Protein AF-0000000069680416 (afdb_homodimer)

Radius of gyration: 23.81 Å; Cα contacts (8 Å, |Δi|>4): 466; chains: 2; bounding box: 41×96×64 Å

Structure (mmCIF, N/CA/C/O backbone):
data_AF-0000000069680416-model_v1
#
loop_
_entity.id
_entity.type
_entity.pdbx_description
1 polymer 'MARVEL domain-containing protein'
#
loop_
_atom_site.group_PDB
_atom_site.id
_atom_site.type_symbol
_atom_site.label_atom_id
_atom_site.label_alt_id
_atom_site.label_comp_id
_atom_site.label_asym_id
_atom_site.label_entity_id
_atom_site.label_seq_id
_atom_site.pdbx_PDB_ins_code
_atom_site.Cartn_x
_atom_site.Cartn_y
_atom_site.Cartn_z
_atom_site.occupancy
_atom_site.B_iso_or_equiv
_atom_site.auth_seq_id
_atom_site.auth_comp_id
_atom_site.auth_asym_id
_atom_site.auth_atom_id
_atom_site.pdbx_PDB_model_num
ATOM 1 N N . MET A 1 1 ? 6.004 58.938 6.207 1 29.83 1 MET A N 1
ATOM 2 C CA . MET A 1 1 ? 6.266 57.844 7.121 1 29.83 1 MET A CA 1
ATOM 3 C C . MET A 1 1 ? 5.992 56.5 6.449 1 29.83 1 MET A C 1
ATOM 5 O O . MET A 1 1 ? 4.859 56.219 6.051 1 29.83 1 MET A O 1
ATOM 9 N N . ASP A 1 2 ? 6.898 56.031 5.629 1 34.5 2 ASP A N 1
ATOM 10 C CA . ASP A 1 2 ? 6.969 54.812 4.828 1 34.5 2 ASP A CA 1
ATOM 11 C C . ASP A 1 2 ? 6.73 53.562 5.688 1 34.5 2 ASP A C 1
ATOM 13 O O . ASP A 1 2 ? 7.449 53.344 6.656 1 34.5 2 ASP A O 1
ATOM 17 N N . VAL A 1 3 ? 5.508 53.188 5.992 1 36.06 3 VAL A N 1
ATOM 18 C CA . VAL A 1 3 ? 5.129 51.906 6.602 1 36.06 3 VAL A CA 1
ATOM 19 C C . VAL A 1 3 ? 5.93 50.781 5.969 1 36.06 3 VAL A C 1
ATOM 21 O O . VAL A 1 3 ? 5.598 50.312 4.879 1 36.06 3 VAL A O 1
ATOM 24 N N . LYS A 1 4 ? 7.266 50.812 5.773 1 41.19 4 LYS A N 1
ATOM 25 C CA . LYS A 1 4 ? 8.133 49.656 5.633 1 41.19 4 LYS A CA 1
ATOM 26 C C . LYS A 1 4 ? 7.711 48.531 6.582 1 41.19 4 LYS A C 1
ATOM 28 O O . LYS A 1 4 ? 7.898 48.625 7.797 1 41.19 4 LYS A O 1
ATOM 33 N N . ASN A 1 5 ? 6.504 47.969 6.477 1 37.72 5 ASN A N 1
ATOM 34 C CA . ASN A 1 5 ? 5.902 46.844 7.172 1 37.72 5 ASN A CA 1
ATOM 35 C C . ASN A 1 5 ? 6.953 45.812 7.566 1 37.72 5 ASN A C 1
ATOM 37 O O . ASN A 1 5 ? 7.848 45.5 6.781 1 37.72 5 ASN A O 1
ATOM 41 N N . GLN A 1 6 ? 7.234 45.469 8.836 1 35.03 6 GLN A N 1
ATOM 42 C CA . GLN A 1 6 ? 7.879 44.625 9.828 1 35.03 6 GLN A CA 1
ATOM 43 C C . GLN A 1 6 ? 7.812 43.156 9.43 1 35.03 6 GLN A C 1
ATOM 45 O O . GLN A 1 6 ? 7.957 42.281 10.273 1 35.03 6 GLN A O 1
ATOM 50 N N . TYR A 1 7 ? 7.031 42.688 8.469 1 41.19 7 TYR A N 1
ATOM 51 C CA . TYR A 1 7 ? 7.273 41.25 8.234 1 41.19 7 TYR A CA 1
ATOM 52 C C . TYR A 1 7 ? 8.766 40.969 8.062 1 41.19 7 TYR A C 1
ATOM 54 O O . TYR A 1 7 ? 9.305 41.094 6.961 1 41.19 7 TYR A O 1
ATOM 62 N N . GLN A 1 8 ? 9.586 41.469 8.766 1 39.75 8 GLN A N 1
ATOM 63 C CA . GLN A 1 8 ? 10.969 41 8.844 1 39.75 8 GLN A CA 1
ATOM 64 C C . GLN A 1 8 ? 11.039 39.469 8.773 1 39.75 8 GLN A C 1
ATOM 66 O O . GLN A 1 8 ? 10.578 38.781 9.68 1 39.75 8 GLN A O 1
ATOM 71 N N . ASP A 1 9 ? 10.953 38.781 7.59 1 47.41 9 ASP A N 1
ATOM 72 C CA . ASP A 1 9 ? 11.344 37.406 7.336 1 47.41 9 ASP A CA 1
ATOM 73 C C . ASP A 1 9 ? 12.445 36.969 8.297 1 47.41 9 ASP A C 1
ATOM 75 O O . ASP A 1 9 ? 13.539 37.531 8.305 1 47.41 9 ASP A O 1
ATOM 79 N N . ASN A 1 10 ? 12.102 36.625 9.508 1 52.22 10 ASN A N 1
ATOM 80 C CA . ASN A 1 10 ? 13.133 36.031 10.352 1 52.22 10 ASN A CA 1
ATOM 81 C C . ASN A 1 10 ? 14.008 35.062 9.562 1 52.22 10 ASN A C 1
ATOM 83 O O . ASN A 1 10 ? 13.5 34.125 8.914 1 52.22 10 ASN A O 1
ATOM 87 N N . PRO A 1 11 ? 15.25 35.438 9.281 1 60.16 11 PRO A N 1
ATOM 88 C CA . PRO A 1 11 ? 16.188 34.625 8.523 1 60.16 11 PRO A CA 1
ATOM 89 C C . PRO A 1 11 ? 16.047 33.125 8.852 1 60.16 11 PRO A C 1
ATOM 91 O O . PRO A 1 11 ? 16.219 32.281 7.973 1 60.16 11 PRO A O 1
ATOM 94 N N . GLU A 1 12 ? 15.836 32.719 10.039 1 60.25 12 GLU A N 1
ATOM 95 C CA . GLU A 1 12 ? 15.68 31.312 10.414 1 60.25 12 GLU A CA 1
ATOM 96 C C . GLU A 1 12 ? 14.453 30.688 9.75 1 60.25 12 GLU A C 1
ATOM 98 O O . GLU A 1 12 ? 14.508 29.547 9.281 1 60.25 12 GLU A O 1
ATOM 103 N N . GLU A 1 13 ? 13.336 31.391 9.758 1 66.81 13 GLU A N 1
ATOM 104 C CA . GLU A 1 13 ? 12.133 30.891 9.109 1 66.81 13 GLU A CA 1
ATOM 105 C C . GLU A 1 13 ? 12.344 30.734 7.605 1 66.81 13 GLU A C 1
ATOM 107 O O . GLU A 1 13 ? 11.883 29.766 7.008 1 66.81 13 GLU A O 1
ATOM 112 N N . SER A 1 14 ? 13.156 31.609 7.066 1 72.69 14 SER A N 1
ATOM 113 C CA . SER A 1 14 ? 13.469 31.547 5.641 1 72.69 14 SER A CA 1
ATOM 114 C C . SER A 1 14 ? 14.344 30.344 5.312 1 72.69 14 SER A C 1
ATOM 116 O O . SER A 1 14 ? 14.102 29.641 4.32 1 72.69 14 SER A O 1
ATOM 118 N N . GLU A 1 15 ? 15.344 30.047 6.199 1 71.38 15 GLU A N 1
ATOM 119 C CA . GLU A 1 15 ? 16.203 28.891 5.977 1 71.38 15 GLU A CA 1
ATOM 120 C C . GLU A 1 15 ? 15.43 27.594 6.109 1 71.38 15 GLU A C 1
ATOM 122 O O . GLU A 1 15 ? 15.656 26.641 5.355 1 71.38 15 GLU A O 1
ATOM 127 N N . GLU A 1 16 ? 14.523 27.594 7.043 1 75.69 16 GLU A N 1
ATOM 128 C CA . GLU A 1 16 ? 13.703 26.406 7.246 1 75.69 16 GLU A CA 1
ATOM 129 C C . GLU A 1 16 ? 12.773 26.156 6.055 1 75.69 16 GLU A C 1
ATOM 131 O O . GLU A 1 16 ? 12.562 25.016 5.652 1 75.69 16 GLU A O 1
ATOM 136 N N . ASP A 1 17 ? 12.352 27.266 5.527 1 75.62 17 ASP A N 1
ATOM 137 C CA . ASP A 1 17 ? 11.477 27.156 4.363 1 75.62 17 ASP A CA 1
ATOM 138 C C . ASP A 1 17 ? 12.242 26.625 3.15 1 75.62 17 ASP A C 1
ATOM 140 O O . ASP A 1 17 ? 11.742 25.766 2.422 1 75.62 17 ASP A O 1
ATOM 144 N N . VAL A 1 18 ? 13.469 27.188 3.078 1 78 18 VAL A N 1
ATOM 145 C CA . VAL A 1 18 ? 14.297 26.766 1.953 1 78 18 VAL A CA 1
ATOM 146 C C . VAL A 1 18 ? 14.664 25.297 2.113 1 78 18 VAL A C 1
ATOM 148 O O . VAL A 1 18 ? 14.633 24.531 1.145 1 78 18 VAL A O 1
ATOM 151 N N . SER A 1 19 ? 14.93 24.875 3.289 1 86 19 SER A N 1
ATOM 152 C CA . SER A 1 19 ? 15.305 23.5 3.559 1 86 19 SER A CA 1
ATOM 153 C C . SER A 1 19 ? 14.125 22.547 3.334 1 86 19 SER A C 1
ATOM 155 O O . SER A 1 19 ? 14.289 21.469 2.76 1 86 19 SER A O 1
ATOM 157 N N . THR A 1 20 ? 12.977 23.031 3.707 1 84.94 20 THR A N 1
ATOM 158 C CA . THR A 1 20 ? 11.781 22.219 3.512 1 84.94 20 THR A CA 1
ATOM 159 C C . THR A 1 20 ? 11.461 22.078 2.025 1 84.94 20 THR A C 1
ATOM 161 O O . THR A 1 20 ? 11.055 21.016 1.574 1 84.94 20 THR A O 1
ATOM 164 N N . ASP A 1 21 ? 11.719 23.141 1.342 1 87.06 21 ASP A N 1
ATOM 165 C CA . ASP A 1 21 ? 11.484 23.094 -0.097 1 87.06 21 ASP A CA 1
ATOM 166 C C . ASP A 1 21 ? 12.43 22.109 -0.78 1 87.06 21 ASP A C 1
ATOM 168 O O . ASP A 1 21 ? 12 21.312 -1.622 1 87.06 21 ASP A O 1
ATOM 172 N N . LEU A 1 22 ? 13.656 22.156 -0.352 1 88.69 22 LEU A N 1
ATOM 173 C CA . LEU A 1 22 ? 14.656 21.266 -0.932 1 88.69 22 LEU A CA 1
ATOM 174 C C . LEU A 1 22 ? 14.352 19.812 -0.598 1 88.69 22 LEU A C 1
ATOM 176 O O . LEU A 1 22 ? 14.5 18.938 -1.446 1 88.69 22 LEU A O 1
ATOM 180 N N . ILE A 1 23 ? 13.938 19.641 0.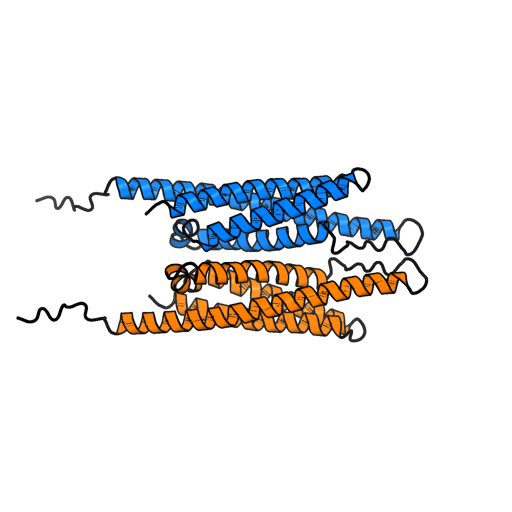538 1 92 23 ILE A N 1
ATOM 181 C CA . ILE A 1 23 ? 13.594 18.297 0.974 1 92 23 ILE A CA 1
ATOM 182 C C . ILE A 1 23 ? 12.391 17.797 0.18 1 92 23 ILE A C 1
ATOM 184 O O . ILE A 1 23 ? 12.375 16.641 -0.278 1 92 23 ILE A O 1
ATOM 188 N N . SER A 1 24 ? 11.422 18.594 -0.015 1 91.69 24 SER A N 1
ATOM 189 C CA . SER A 1 24 ? 10.211 18.219 -0.738 1 91.69 24 SER A CA 1
ATOM 190 C C . SER A 1 24 ? 10.508 17.922 -2.203 1 91.69 24 SER A C 1
ATOM 192 O O . SER A 1 24 ? 9.961 16.984 -2.781 1 91.69 24 SER A O 1
ATOM 194 N N . GLN A 1 25 ? 11.406 18.672 -2.77 1 91.31 25 GLN A N 1
ATOM 195 C CA . GLN A 1 25 ? 11.797 18.438 -4.156 1 91.31 25 GLN A CA 1
ATOM 196 C C . GLN A 1 25 ? 12.57 17.125 -4.289 1 91.31 25 GLN A C 1
ATOM 198 O O . GLN A 1 25 ? 12.359 16.359 -5.238 1 91.31 25 GLN A O 1
ATOM 203 N N . ALA A 1 26 ? 13.477 16.969 -3.383 1 92.75 26 ALA A N 1
ATOM 204 C CA . ALA A 1 26 ? 14.242 15.727 -3.381 1 92.75 26 ALA A CA 1
ATOM 205 C C . ALA A 1 26 ? 13.328 14.516 -3.234 1 92.75 26 ALA A C 1
ATOM 207 O O . ALA A 1 26 ? 13.508 13.5 -3.916 1 92.75 26 ALA A O 1
ATOM 208 N N . TYR A 1 27 ? 12.375 14.656 -2.385 1 92.88 27 TYR A N 1
ATOM 209 C CA . TYR A 1 27 ? 11.422 13.57 -2.207 1 92.88 27 TYR A CA 1
ATOM 210 C C . TYR A 1 27 ? 10.609 13.344 -3.477 1 92.88 27 TYR A C 1
ATOM 212 O O . TYR A 1 27 ? 10.406 12.203 -3.895 1 92.88 27 TYR A O 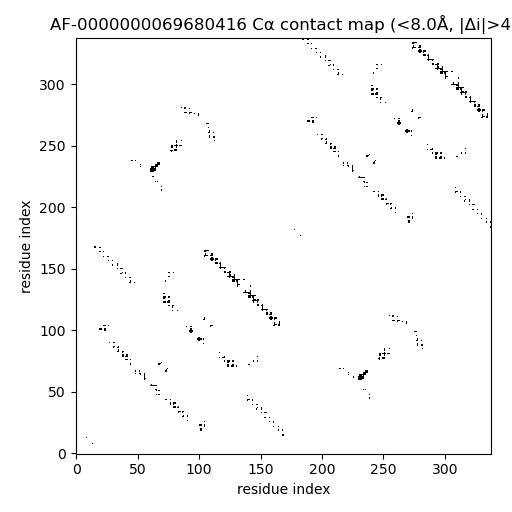1
ATOM 220 N N . ALA A 1 28 ? 10.133 14.414 -4.059 1 92.94 28 ALA A N 1
ATOM 221 C CA . ALA A 1 28 ? 9.328 14.281 -5.273 1 92.94 28 ALA A CA 1
ATOM 222 C C . ALA A 1 28 ? 10.094 13.531 -6.355 1 92.94 28 ALA A C 1
ATOM 224 O O . ALA A 1 28 ? 9.531 12.656 -7.027 1 92.94 28 ALA A O 1
ATOM 225 N N . SER A 1 29 ? 11.367 13.891 -6.5 1 93.5 29 SER A N 1
ATOM 226 C CA . SER A 1 29 ? 12.211 13.219 -7.48 1 93.5 29 SER A CA 1
ATOM 227 C C . SER A 1 29 ? 12.391 11.742 -7.145 1 93.5 29 SER A C 1
ATOM 229 O O . SER A 1 29 ? 12.25 10.883 -8.016 1 93.5 29 SER A O 1
ATOM 231 N N . SER A 1 30 ? 12.664 11.477 -5.945 1 95.06 30 SER A N 1
ATOM 232 C CA . SER A 1 30 ? 12.859 10.102 -5.508 1 95.06 30 SER A CA 1
ATOM 233 C C . SER A 1 30 ? 11.578 9.289 -5.641 1 95.06 30 SER A C 1
ATOM 235 O O . SER A 1 30 ? 11.609 8.125 -6.043 1 95.06 30 SER A O 1
ATOM 237 N N . ALA A 1 31 ? 10.469 9.898 -5.305 1 96.31 31 ALA A N 1
ATOM 238 C CA . ALA A 1 31 ? 9.172 9.234 -5.387 1 96.31 31 ALA A CA 1
ATOM 239 C C . ALA A 1 31 ? 8.859 8.812 -6.82 1 96.31 31 ALA A C 1
ATOM 241 O O . ALA A 1 31 ? 8.297 7.738 -7.051 1 96.31 31 ALA A O 1
ATOM 242 N N . LEU A 1 32 ? 9.219 9.641 -7.77 1 96 32 LEU A N 1
ATOM 243 C CA . LEU A 1 32 ? 9.016 9.297 -9.172 1 96 32 LEU A CA 1
ATOM 244 C C . LEU A 1 32 ? 9.812 8.055 -9.547 1 96 32 LEU A C 1
ATOM 246 O O . LEU A 1 32 ? 9.297 7.16 -10.227 1 96 32 LEU A O 1
ATOM 250 N N . GLU A 1 33 ? 11.008 8.047 -9.133 1 97.69 33 GLU A N 1
ATOM 251 C CA . GLU A 1 33 ? 11.852 6.883 -9.383 1 97.69 33 GLU A CA 1
ATOM 252 C C . GLU A 1 33 ? 11.273 5.633 -8.727 1 97.69 33 GLU A C 1
ATOM 254 O O . GLU A 1 33 ? 11.242 4.562 -9.336 1 97.69 33 GLU A O 1
ATOM 259 N N . LEU A 1 34 ? 10.82 5.836 -7.496 1 98.12 34 LEU A N 1
ATOM 260 C CA . LEU A 1 34 ? 10.234 4.73 -6.746 1 98.12 34 LEU A CA 1
ATOM 261 C C . LEU A 1 34 ? 9.047 4.141 -7.496 1 98.12 34 LEU A C 1
ATOM 263 O O . LEU A 1 34 ? 8.914 2.92 -7.602 1 98.12 34 LEU A O 1
ATOM 267 N N . VAL A 1 35 ? 8.219 5.008 -8.07 1 97.75 35 VAL A N 1
ATOM 268 C CA . VAL A 1 35 ? 7.016 4.574 -8.773 1 97.75 35 VAL A CA 1
ATOM 269 C C . VAL A 1 35 ? 7.395 3.879 -10.078 1 97.75 35 VAL A C 1
ATOM 271 O O . VAL A 1 35 ? 6.871 2.807 -10.391 1 97.75 35 VAL A O 1
ATOM 274 N N . VAL A 1 36 ? 8.32 4.418 -10.766 1 97.19 36 VAL A N 1
ATOM 275 C CA . VAL A 1 36 ? 8.734 3.859 -12.047 1 97.19 36 VAL A CA 1
ATOM 276 C C . VAL A 1 36 ? 9.398 2.498 -11.828 1 97.19 36 VAL A C 1
ATOM 278 O O . VAL A 1 36 ? 9.039 1.519 -12.492 1 97.19 36 VAL A O 1
ATOM 281 N N . LEU A 1 37 ? 10.305 2.43 -10.922 1 97.75 37 LEU A N 1
ATOM 282 C CA . LEU A 1 37 ? 11 1.179 -10.633 1 97.75 37 LEU A CA 1
ATOM 283 C C . LEU A 1 37 ? 10.031 0.131 -10.094 1 97.75 37 LEU A C 1
ATOM 285 O O . LEU A 1 37 ? 10.164 -1.057 -10.391 1 97.75 37 LEU A O 1
ATOM 289 N N . GLY A 1 38 ? 9.102 0.594 -9.227 1 97.38 38 GLY A N 1
ATOM 290 C CA . GLY A 1 38 ? 8.07 -0.315 -8.758 1 97.38 38 GLY A CA 1
ATOM 291 C C . GLY A 1 38 ? 7.262 -0.934 -9.883 1 97.38 38 GLY A C 1
ATOM 292 O O . GLY A 1 38 ? 7.016 -2.143 -9.883 1 97.38 38 GLY A O 1
ATOM 293 N N . ALA A 1 39 ? 6.887 -0.107 -10.859 1 96.31 39 ALA A N 1
ATOM 294 C CA . ALA A 1 39 ? 6.113 -0.583 -12.008 1 96.31 39 ALA A CA 1
ATOM 295 C C . ALA A 1 39 ? 6.914 -1.593 -12.828 1 96.31 39 ALA A C 1
ATOM 297 O O . ALA A 1 39 ? 6.383 -2.625 -13.242 1 96.31 39 ALA A O 1
ATOM 298 N N . ILE A 1 40 ? 8.156 -1.312 -13.016 1 96.31 40 ILE A N 1
ATOM 299 C CA . ILE A 1 40 ? 9.023 -2.209 -13.766 1 96.31 40 ILE A CA 1
ATOM 300 C C . ILE A 1 40 ? 9.141 -3.545 -13.039 1 96.31 40 ILE A C 1
ATOM 302 O O . ILE A 1 40 ? 9.086 -4.605 -13.664 1 96.31 40 ILE A O 1
ATOM 306 N N . THR A 1 41 ? 9.328 -3.488 -11.719 1 95.31 41 THR A N 1
ATOM 307 C CA . THR A 1 41 ? 9.453 -4.703 -10.922 1 95.31 41 THR A CA 1
ATOM 308 C C . THR A 1 41 ? 8.195 -5.562 -11.039 1 95.31 41 THR A C 1
ATOM 310 O O . THR A 1 41 ? 8.281 -6.773 -11.25 1 95.31 41 THR A O 1
ATOM 313 N N . ILE A 1 42 ? 7.012 -4.891 -10.961 1 92.62 42 ILE A N 1
ATOM 314 C CA . ILE A 1 42 ? 5.746 -5.605 -11.086 1 92.62 42 ILE A CA 1
ATOM 315 C C . ILE A 1 42 ? 5.641 -6.227 -12.477 1 92.62 42 ILE A C 1
ATOM 317 O O . ILE A 1 42 ? 5.254 -7.391 -12.617 1 92.62 42 ILE A O 1
ATOM 321 N N . GLY A 1 43 ? 5.977 -5.465 -13.492 1 89.56 43 GLY A N 1
ATOM 322 C CA . GLY A 1 43 ? 5.934 -5.969 -14.859 1 89.56 43 GLY A CA 1
ATOM 323 C C . GLY A 1 43 ? 6.852 -7.156 -15.086 1 89.56 43 GLY A C 1
ATOM 324 O O . GLY A 1 43 ? 6.473 -8.125 -15.758 1 89.56 43 GLY A O 1
ATOM 325 N N . LEU A 1 44 ? 7.984 -7.113 -14.516 1 89.31 44 LEU A N 1
ATOM 326 C CA . LEU A 1 44 ? 8.961 -8.188 -14.664 1 89.31 44 LEU A CA 1
ATOM 327 C C . LEU A 1 44 ? 8.469 -9.461 -13.992 1 89.31 44 LEU A C 1
ATOM 329 O O . LEU A 1 44 ? 8.531 -10.547 -14.578 1 89.31 44 LEU A O 1
ATOM 333 N N . VAL A 1 45 ? 8 -9.383 -12.781 1 86.81 45 VAL A N 1
ATOM 334 C CA . VAL A 1 45 ? 7.527 -10.547 -12.039 1 86.81 45 VAL A CA 1
ATOM 335 C C . VAL A 1 45 ? 6.289 -11.125 -12.719 1 86.81 45 VAL A C 1
ATOM 337 O O . VAL A 1 45 ? 6.125 -12.344 -12.789 1 86.81 45 VAL A O 1
ATOM 340 N N . ALA A 1 46 ? 5.422 -10.219 -13.211 1 82.88 46 ALA A N 1
ATOM 341 C CA . ALA A 1 46 ? 4.23 -10.68 -13.922 1 82.88 46 ALA A CA 1
ATOM 342 C C . ALA A 1 46 ? 4.605 -11.453 -15.188 1 82.88 46 ALA A C 1
ATOM 344 O O . ALA A 1 46 ? 3.971 -12.453 -15.516 1 82.88 46 ALA A O 1
ATOM 345 N N . ASP A 1 47 ? 5.613 -11.031 -15.867 1 80.19 47 ASP A N 1
ATOM 346 C CA . ASP A 1 47 ? 6.086 -11.688 -17.094 1 80.19 47 ASP A CA 1
ATOM 347 C C . ASP A 1 47 ? 6.691 -13.055 -16.781 1 80.19 47 ASP A C 1
ATOM 349 O O . ASP A 1 47 ? 6.508 -14.008 -17.531 1 80.19 47 ASP A O 1
ATOM 353 N N . MET A 1 48 ? 7.445 -13.125 -15.703 1 73.75 48 MET A N 1
ATOM 354 C CA . MET A 1 48 ? 8 -14.398 -15.25 1 73.75 48 MET A CA 1
ATOM 355 C C . MET A 1 48 ? 6.898 -15.414 -15 1 73.75 48 MET A C 1
ATOM 357 O O . MET A 1 48 ? 7.051 -16.594 -15.32 1 73.75 48 MET A O 1
ATOM 361 N N . GLY A 1 49 ? 5.855 -14.914 -14.336 1 63.88 49 GLY A N 1
ATOM 362 C CA . GLY A 1 49 ? 4.73 -15.789 -14.062 1 63.88 49 GLY A CA 1
ATOM 363 C C . GLY A 1 49 ? 4.043 -16.297 -15.32 1 63.88 49 GLY A C 1
ATOM 364 O O . GLY A 1 49 ? 3.662 -17.453 -15.398 1 63.88 49 GLY A O 1
ATOM 365 N N . SER A 1 50 ? 3.961 -15.422 -16.281 1 56.59 50 SER A N 1
ATOM 366 C CA . SER A 1 50 ? 3.342 -15.805 -17.547 1 56.59 50 SER A CA 1
ATOM 367 C C . SER A 1 50 ? 4.199 -16.828 -18.297 1 56.59 50 SER A C 1
ATOM 369 O O . SER A 1 50 ? 3.676 -17.781 -18.875 1 56.59 50 SER A O 1
ATOM 371 N N . TYR A 1 51 ? 5.453 -16.469 -18.297 1 52.41 51 TYR A N 1
ATOM 372 C CA . TYR A 1 51 ? 6.359 -17.375 -19 1 52.41 51 TYR A CA 1
ATOM 373 C C . TYR A 1 51 ? 6.371 -18.75 -18.359 1 52.41 51 TYR A C 1
ATOM 375 O O . TYR A 1 51 ? 6.328 -19.766 -19.047 1 52.41 51 TYR A O 1
ATOM 383 N N . GLN A 1 52 ? 6.523 -18.641 -17.156 1 53.06 52 GLN A N 1
ATOM 384 C CA . GLN A 1 52 ? 6.559 -19.922 -16.438 1 53.06 52 GLN A CA 1
ATOM 385 C C . GLN A 1 52 ? 5.266 -20.703 -16.656 1 53.06 52 GLN A C 1
ATOM 387 O O . GLN A 1 52 ? 5.293 -21.938 -16.797 1 53.06 52 GLN A O 1
ATOM 392 N N . ALA A 1 53 ? 4.262 -19.906 -16.797 1 51 53 ALA A N 1
ATOM 393 C CA . ALA A 1 53 ? 2.977 -20.547 -17.078 1 51 53 ALA A CA 1
ATOM 394 C C . ALA A 1 53 ? 2.967 -21.172 -18.469 1 51 53 ALA A C 1
ATOM 396 O O . ALA A 1 53 ? 2.48 -22.281 -18.641 1 51 53 ALA A O 1
ATOM 397 N N . GLN A 1 54 ? 3.533 -20.547 -19.453 1 47.72 54 GLN A N 1
ATOM 398 C CA . GLN A 1 54 ? 3.566 -21.016 -20.828 1 47.72 54 GLN A CA 1
ATOM 399 C C . GLN A 1 54 ? 4.508 -22.203 -20.969 1 47.72 54 GLN A C 1
ATOM 401 O O . GLN A 1 54 ? 4.203 -23.156 -21.703 1 47.72 54 GLN A O 1
ATOM 406 N N . ALA A 1 55 ? 5.707 -22.125 -20.453 1 47.62 55 ALA A N 1
ATOM 407 C CA . ALA A 1 55 ? 6.699 -23.203 -20.562 1 47.62 55 ALA A CA 1
ATOM 408 C C . ALA A 1 55 ? 6.16 -24.516 -20 1 47.62 55 ALA A C 1
ATOM 410 O O . ALA A 1 55 ? 6.395 -25.578 -20.562 1 47.62 55 ALA A O 1
ATOM 411 N N . VAL A 1 56 ? 5.609 -24.344 -19 1 47.09 56 VAL A N 1
ATOM 412 C CA . VAL A 1 56 ? 5.004 -25.531 -18.406 1 47.09 56 VAL A CA 1
ATOM 413 C C . VAL A 1 56 ? 3.961 -26.109 -19.359 1 47.09 56 VAL A C 1
ATOM 415 O O . VAL A 1 56 ? 3.861 -27.328 -19.516 1 47.09 56 VAL A O 1
ATOM 418 N N . LEU A 1 57 ? 3.311 -25.172 -20.125 1 46.75 57 LEU A N 1
ATOM 419 C CA . LEU A 1 57 ? 2.312 -25.641 -21.078 1 46.75 57 LEU A CA 1
ATOM 420 C C . LEU A 1 57 ? 2.979 -26.312 -22.266 1 46.75 57 LEU A C 1
ATOM 422 O O . LEU A 1 57 ? 2.436 -27.281 -22.828 1 46.75 57 LEU A O 1
ATOM 426 N N . ALA A 1 58 ? 4.125 -25.844 -22.984 1 42.31 58 ALA A N 1
ATOM 427 C CA . ALA A 1 58 ? 4.773 -26.359 -24.188 1 42.31 58 ALA A CA 1
ATOM 428 C C . ALA A 1 58 ? 5.441 -27.703 -23.906 1 42.31 58 ALA A C 1
ATOM 430 O O . ALA A 1 58 ? 5.512 -28.562 -24.781 1 42.31 58 ALA A O 1
ATOM 431 N N . GLU A 1 59 ? 6.566 -27.688 -23.25 1 40.66 59 GLU A N 1
ATOM 432 C CA . GLU A 1 59 ? 7.25 -28.969 -23.047 1 40.66 59 GLU A CA 1
ATOM 433 C C . GLU A 1 59 ? 6.27 -30.062 -22.641 1 40.66 59 GLU A C 1
ATOM 435 O O . GLU A 1 59 ? 5.188 -29.766 -22.125 1 40.66 59 GLU A O 1
ATOM 440 N N . ASN A 1 60 ? 6.559 -31.25 -22.5 1 32 60 ASN A N 1
ATOM 441 C CA . ASN A 1 60 ? 5.461 -32.219 -22.438 1 32 60 ASN A CA 1
ATOM 442 C C . ASN A 1 60 ? 4.207 -31.594 -21.828 1 32 60 ASN A C 1
ATOM 444 O O . ASN A 1 60 ? 3.121 -31.688 -22.406 1 32 60 ASN A O 1
ATOM 448 N N . GLU A 1 61 ? 3.771 -32.25 -20.5 1 28.73 61 GLU A N 1
ATOM 449 C CA . GLU A 1 61 ? 3.02 -32.75 -19.359 1 28.73 61 GLU A CA 1
ATOM 450 C C . GLU A 1 61 ? 2.686 -31.625 -18.391 1 28.73 61 GLU A C 1
ATOM 452 O O . GLU A 1 61 ? 3.338 -30.578 -18.391 1 28.73 61 GLU A O 1
ATOM 457 N N . PHE A 1 62 ? 1.956 -31.984 -17.094 1 28.95 62 PHE A N 1
ATOM 458 C CA . PHE A 1 62 ? 1.078 -31.641 -15.984 1 28.95 62 PHE A CA 1
ATOM 459 C C . PHE A 1 62 ? 1.72 -30.562 -15.102 1 28.95 62 PHE A C 1
ATOM 461 O O . PHE A 1 62 ? 1.032 -29.891 -14.328 1 28.95 62 PHE A O 1
ATOM 468 N N . THR A 1 63 ? 2.973 -30.766 -14.719 1 30.05 63 THR A N 1
ATOM 469 C CA . THR A 1 63 ? 3.447 -30.609 -13.344 1 30.05 63 THR A CA 1
ATOM 470 C C . THR A 1 63 ? 3.729 -29.156 -13.031 1 30.05 63 THR A C 1
ATOM 472 O O . THR A 1 63 ? 3.709 -28.75 -11.867 1 30.05 63 THR A O 1
ATOM 475 N N . VAL A 1 64 ? 4.688 -28.594 -13.922 1 31.17 64 VAL A N 1
ATOM 476 C CA . VAL A 1 64 ? 5.395 -27.516 -13.227 1 31.17 64 VAL A CA 1
ATOM 477 C C . VAL A 1 64 ? 4.434 -26.359 -12.945 1 31.17 64 VAL A C 1
ATOM 479 O O . VAL A 1 64 ? 3.975 -25.688 -13.867 1 31.17 64 VAL A O 1
ATOM 482 N N . ALA A 1 65 ? 3.379 -26.828 -12.383 1 32.81 65 ALA A N 1
ATOM 483 C CA . ALA A 1 65 ? 2.473 -25.875 -11.742 1 32.81 65 ALA A CA 1
ATOM 484 C C . ALA A 1 65 ? 3.184 -24.562 -11.445 1 32.81 65 ALA A C 1
ATOM 486 O O . ALA A 1 65 ? 4.234 -24.547 -10.789 1 32.81 65 ALA A O 1
ATOM 487 N N . ALA A 1 66 ? 3.461 -23.891 -12.469 1 33.09 66 ALA A N 1
ATOM 488 C CA . ALA A 1 66 ? 3.938 -22.531 -12.242 1 33.09 66 ALA A CA 1
ATOM 489 C C . ALA A 1 66 ? 3.488 -22.016 -10.875 1 33.09 66 ALA A C 1
ATOM 491 O O . ALA A 1 66 ? 2.361 -21.531 -10.727 1 33.09 66 ALA A O 1
ATOM 492 N N . PHE A 1 67 ? 3.479 -22.859 -9.906 1 34.16 67 PHE A N 1
ATOM 493 C CA . PHE A 1 67 ? 3.408 -22.312 -8.555 1 34.16 67 PHE A CA 1
ATOM 494 C C . PHE A 1 67 ? 3.99 -20.906 -8.516 1 34.16 67 PHE A C 1
ATOM 496 O O . PHE A 1 67 ? 5.211 -20.734 -8.477 1 34.16 67 PHE A O 1
ATOM 503 N N . ILE A 1 68 ? 3.734 -20.234 -9.609 1 36.69 68 ILE A N 1
ATOM 504 C CA . ILE A 1 68 ? 4.023 -18.875 -9.141 1 36.69 68 ILE A CA 1
ATOM 505 C C . ILE A 1 68 ? 3.893 -18.828 -7.621 1 36.69 68 ILE A C 1
ATOM 507 O O . ILE A 1 68 ? 2.785 -18.906 -7.082 1 36.69 68 ILE A O 1
ATOM 511 N N . SER A 1 69 ? 4.441 -19.844 -6.926 1 38.31 69 SER A N 1
ATOM 512 C CA . SER A 1 69 ? 4.586 -19.906 -5.473 1 38.31 69 SER A CA 1
ATOM 513 C C . SER A 1 69 ? 4.332 -18.547 -4.832 1 38.31 69 SER A C 1
ATOM 515 O O . SER A 1 69 ? 4.902 -17.531 -5.258 1 38.31 69 SER A O 1
ATOM 517 N N . PHE A 1 70 ? 3.076 -18.344 -4.512 1 50 70 PHE A N 1
ATOM 518 C CA . PHE A 1 70 ? 3.014 -17.359 -3.436 1 50 70 PHE A CA 1
ATOM 519 C C . PHE A 1 70 ? 4.348 -17.266 -2.707 1 50 70 PHE A C 1
ATOM 521 O O . PHE A 1 70 ? 4.496 -17.797 -1.602 1 50 70 PHE A O 1
ATOM 528 N N . GLY A 1 71 ? 5.398 -17.484 -3.713 1 68.06 71 GLY A N 1
ATOM 529 C CA . GLY A 1 71 ? 6.762 -17.5 -3.207 1 68.06 71 GLY A CA 1
ATOM 530 C C . GLY A 1 71 ? 7.363 -16.125 -3.043 1 68.06 71 GLY A C 1
ATOM 531 O O . GLY A 1 71 ? 6.66 -15.164 -2.711 1 68.06 71 GLY A O 1
ATOM 532 N N . GLU A 1 72 ? 8.586 -16.188 -3.1 1 77.38 72 GLU A N 1
ATOM 533 C CA . GLU A 1 72 ? 9.406 -15.008 -2.852 1 77.38 72 GLU A CA 1
ATOM 534 C C . GLU A 1 72 ? 9.133 -13.914 -3.881 1 77.38 72 GLU A C 1
ATOM 536 O O . GLU A 1 72 ? 9.109 -12.727 -3.545 1 77.38 72 GLU A O 1
ATOM 541 N N . SER A 1 73 ? 8.758 -14.414 -5.145 1 83.31 73 SER A N 1
ATOM 542 C CA . SER A 1 73 ? 8.508 -13.422 -6.184 1 83.31 73 SER A CA 1
ATOM 543 C C . SER A 1 73 ? 7.145 -12.766 -6.004 1 83.31 73 SER A C 1
ATOM 545 O O . SER A 1 73 ? 6.973 -11.578 -6.297 1 83.31 73 SER A O 1
ATOM 547 N N . THR A 1 74 ? 6.184 -13.523 -5.551 1 83 74 THR A N 1
ATOM 548 C CA . THR A 1 74 ? 4.859 -12.969 -5.293 1 83 74 THR A CA 1
ATOM 549 C C . THR A 1 74 ? 4.906 -11.953 -4.16 1 83 74 THR A C 1
ATOM 551 O O . THR A 1 74 ? 4.266 -10.898 -4.238 1 83 74 THR A O 1
ATOM 554 N N . ALA A 1 75 ? 5.676 -12.234 -3.164 1 88.5 75 ALA A N 1
ATOM 555 C CA . ALA A 1 75 ? 5.848 -11.297 -2.059 1 88.5 75 ALA A CA 1
ATOM 556 C C . ALA A 1 75 ? 6.441 -9.977 -2.547 1 88.5 75 ALA A C 1
ATOM 558 O O . ALA A 1 75 ? 5.965 -8.906 -2.174 1 88.5 75 ALA A O 1
ATOM 559 N N . LEU A 1 76 ? 7.422 -10.141 -3.412 1 93.81 76 LEU A N 1
ATOM 560 C CA . LEU A 1 76 ? 8.039 -8.938 -3.951 1 93.81 76 LEU A CA 1
ATOM 561 C C . LEU A 1 76 ? 7.039 -8.141 -4.785 1 93.81 76 LEU A C 1
ATOM 563 O O . LEU A 1 76 ? 7.02 -6.906 -4.73 1 93.81 76 LEU A O 1
ATOM 567 N N . MET A 1 77 ? 6.246 -8.812 -5.484 1 91.62 77 MET A N 1
ATOM 568 C CA . MET A 1 77 ? 5.25 -8.148 -6.324 1 91.62 77 MET A CA 1
ATOM 569 C C . MET A 1 77 ? 4.203 -7.441 -5.465 1 91.62 77 MET A C 1
ATOM 571 O O . MET A 1 77 ? 3.793 -6.324 -5.777 1 91.62 77 MET A O 1
ATOM 575 N N . MET A 1 78 ? 3.781 -8.07 -4.418 1 92.31 78 MET A N 1
ATOM 576 C CA . MET A 1 78 ? 2.811 -7.453 -3.516 1 92.31 78 MET A CA 1
ATOM 577 C C . MET A 1 78 ? 3.389 -6.203 -2.863 1 92.31 78 MET A C 1
ATOM 579 O O . MET A 1 78 ? 2.713 -5.18 -2.771 1 92.31 78 MET A O 1
ATOM 583 N N . ILE A 1 79 ? 4.57 -6.336 -2.459 1 96 79 ILE A N 1
ATOM 584 C CA . ILE A 1 79 ? 5.25 -5.203 -1.838 1 96 79 ILE A CA 1
ATOM 585 C C . ILE A 1 79 ? 5.379 -4.062 -2.844 1 96 79 ILE A C 1
ATOM 587 O O . ILE A 1 79 ? 5.035 -2.918 -2.541 1 96 79 ILE A O 1
ATOM 591 N N . ALA A 1 80 ? 5.824 -4.41 -4.027 1 96.69 80 ALA A N 1
ATOM 592 C CA . ALA A 1 80 ? 6 -3.398 -5.066 1 96.69 80 ALA A CA 1
ATOM 593 C C . ALA A 1 80 ? 4.672 -2.738 -5.422 1 96.69 80 ALA A C 1
ATOM 595 O O . ALA A 1 80 ? 4.605 -1.52 -5.594 1 96.69 80 ALA A O 1
ATOM 596 N N . TYR A 1 81 ? 3.668 -3.482 -5.527 1 94.88 81 TYR A N 1
ATOM 597 C CA . TYR A 1 81 ? 2.344 -2.971 -5.863 1 94.88 81 TYR A CA 1
ATOM 598 C C . TYR A 1 81 ? 1.846 -2.004 -4.797 1 94.88 81 TYR A C 1
ATOM 600 O O . TYR A 1 81 ? 1.437 -0.882 -5.109 1 94.88 81 TYR A O 1
ATOM 608 N N . GLY A 1 82 ? 1.857 -2.471 -3.531 1 96.12 82 GLY A N 1
ATOM 609 C CA . GLY A 1 82 ? 1.396 -1.621 -2.445 1 96.12 82 GLY A CA 1
ATOM 610 C C . GLY A 1 82 ? 2.186 -0.332 -2.318 1 96.12 82 GLY A C 1
ATOM 611 O O . GLY A 1 82 ? 1.604 0.745 -2.164 1 96.12 82 GLY A O 1
ATOM 612 N N . CYS A 1 83 ? 3.453 -0.464 -2.408 1 97.56 83 CYS A N 1
ATOM 613 C CA . CYS A 1 83 ? 4.316 0.704 -2.268 1 97.56 83 CYS A CA 1
ATOM 614 C C . CYS A 1 83 ? 4.156 1.646 -3.455 1 97.56 83 CYS A C 1
ATOM 616 O O . CYS A 1 83 ? 4.234 2.865 -3.299 1 97.56 83 CYS A O 1
ATOM 618 N N . LEU A 1 84 ? 3.971 1.082 -4.645 1 97.31 84 LEU A N 1
ATOM 619 C CA . LEU A 1 84 ? 3.764 1.903 -5.832 1 97.31 84 LEU A CA 1
ATOM 620 C C . LEU A 1 84 ? 2.512 2.762 -5.688 1 97.31 84 LEU A C 1
ATOM 622 O O . LEU A 1 84 ? 2.553 3.973 -5.91 1 97.31 84 LEU A O 1
ATOM 626 N N . ILE A 1 85 ? 1.422 2.188 -5.281 1 96.31 85 ILE A N 1
ATOM 627 C CA . ILE A 1 85 ? 0.148 2.889 -5.16 1 96.31 85 ILE A CA 1
ATOM 628 C C . ILE A 1 85 ? 0.254 3.969 -4.086 1 96.31 85 ILE A C 1
ATOM 630 O O . ILE A 1 85 ? -0.122 5.121 -4.316 1 96.31 85 ILE A O 1
ATOM 634 N N . THR A 1 86 ? 0.793 3.582 -2.922 1 96.44 86 THR A N 1
ATOM 635 C CA . THR A 1 86 ? 0.888 4.527 -1.813 1 96.44 86 THR A CA 1
ATOM 636 C C . THR A 1 86 ? 1.802 5.691 -2.174 1 96.44 86 THR A C 1
ATOM 638 O O . THR A 1 86 ? 1.456 6.855 -1.942 1 96.44 86 THR A O 1
ATOM 641 N N . THR A 1 87 ? 2.971 5.398 -2.754 1 97.19 87 THR A N 1
ATOM 642 C CA . THR A 1 87 ? 3.906 6.449 -3.141 1 97.19 87 THR A CA 1
ATOM 643 C C . THR A 1 87 ? 3.311 7.332 -4.23 1 97.19 87 THR A C 1
ATOM 645 O O . THR A 1 87 ? 3.467 8.555 -4.203 1 97.19 87 THR A O 1
ATOM 648 N N . PHE A 1 88 ? 2.641 6.75 -5.195 1 96.06 88 PHE A N 1
ATOM 649 C CA . PHE A 1 88 ? 1.988 7.508 -6.262 1 96.06 88 PHE A CA 1
ATOM 650 C C . PHE A 1 88 ? 0.94 8.453 -5.688 1 96.06 88 PHE A C 1
ATOM 652 O O . PHE A 1 88 ? 0.868 9.617 -6.082 1 96.06 88 PHE A O 1
ATOM 659 N N . LEU A 1 89 ? 0.168 7.965 -4.75 1 94.75 89 LEU A N 1
ATOM 660 C CA . LEU A 1 89 ? -0.886 8.789 -4.164 1 94.75 89 LEU A CA 1
ATOM 661 C C . LEU A 1 89 ? -0.295 9.883 -3.287 1 94.75 89 LEU A C 1
ATOM 663 O O . LEU A 1 89 ? -0.845 10.984 -3.209 1 94.75 89 LEU A O 1
ATOM 667 N N . LEU A 1 90 ? 0.795 9.547 -2.598 1 94.56 90 LEU A N 1
ATOM 668 C CA . LEU A 1 90 ? 1.492 10.594 -1.859 1 94.56 90 LEU A CA 1
ATOM 669 C C . LEU A 1 90 ? 1.973 11.695 -2.801 1 94.56 90 LEU A C 1
ATOM 671 O O . LEU A 1 90 ? 1.841 12.875 -2.496 1 94.56 90 LEU A O 1
ATOM 675 N N . LEU A 1 91 ? 2.473 11.266 -3.975 1 93 91 LEU A N 1
ATOM 676 C CA . LEU A 1 91 ? 2.961 12.219 -4.961 1 93 91 LEU A CA 1
ATOM 677 C C . LEU A 1 91 ? 1.812 13.047 -5.535 1 93 91 LEU A C 1
ATOM 679 O O . LEU A 1 91 ? 1.905 14.273 -5.621 1 93 91 LEU A O 1
ATOM 683 N N . VAL A 1 92 ? 0.743 12.422 -5.883 1 92.81 92 VAL A N 1
ATOM 684 C CA . VAL A 1 92 ? -0.422 13.086 -6.453 1 92.81 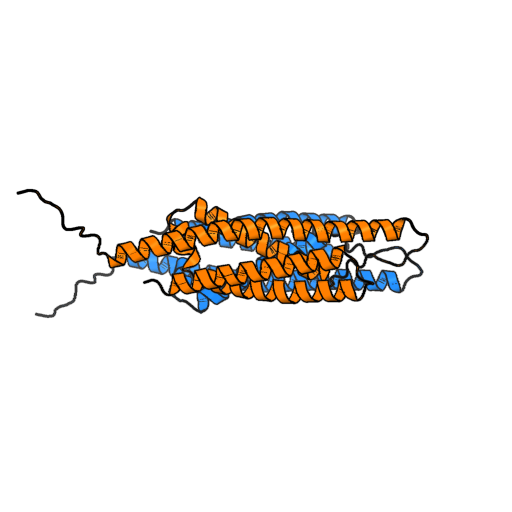92 VAL A CA 1
ATOM 685 C C . VAL A 1 92 ? -1.006 14.062 -5.434 1 92.81 92 VAL A C 1
ATOM 687 O O . VAL A 1 92 ? -1.324 15.203 -5.773 1 92.81 92 VAL A O 1
ATOM 690 N N . SER A 1 93 ? -1.157 13.633 -4.172 1 91.06 93 SER A N 1
ATOM 691 C CA . SER A 1 93 ? -1.693 14.516 -3.139 1 91.06 93 SER A CA 1
ATOM 692 C C . SER A 1 93 ? -0.793 15.727 -2.922 1 91.06 93 SER A C 1
ATOM 694 O O . SER A 1 93 ? -1.279 16.828 -2.66 1 91.06 93 SER A O 1
ATOM 696 N N . SER A 1 94 ? 0.489 15.508 -3.025 1 87.56 94 SER A N 1
ATOM 697 C CA . SER A 1 94 ? 1.432 16.609 -2.842 1 87.56 94 SER A CA 1
ATOM 698 C C . SER A 1 94 ? 1.339 17.609 -3.982 1 87.56 94 SER A C 1
ATOM 700 O O . SER A 1 94 ? 1.521 18.812 -3.775 1 87.56 94 SER A O 1
ATOM 702 N N . ILE A 1 95 ? 1.074 17.156 -5.172 1 85.5 95 ILE A N 1
ATOM 703 C CA . ILE A 1 95 ? 0.983 18.031 -6.336 1 85.5 95 ILE A CA 1
ATOM 704 C C . ILE A 1 95 ? -0.347 18.781 -6.316 1 85.5 95 ILE A C 1
ATOM 706 O O . ILE A 1 95 ? -0.427 19.922 -6.766 1 85.5 95 ILE A O 1
ATOM 710 N N . LEU A 1 96 ? -1.35 18.125 -5.793 1 88.56 96 LEU A N 1
ATOM 711 C CA . LEU A 1 96 ? -2.676 18.734 -5.785 1 88.56 96 LEU A CA 1
ATOM 712 C C . LEU A 1 96 ? -2.807 19.75 -4.648 1 88.56 96 LEU A C 1
ATOM 714 O O . LEU A 1 96 ? -3.697 20.594 -4.672 1 88.56 96 LEU A O 1
ATOM 718 N N . SER A 1 97 ? -1.939 19.688 -3.672 1 81.75 97 SER A N 1
ATOM 719 C CA . SER A 1 97 ? -1.985 20.625 -2.551 1 81.75 97 SER A CA 1
ATOM 720 C C . SER A 1 97 ? -0.588 21.094 -2.174 1 81.75 97 SER A C 1
ATOM 722 O O . SER A 1 97 ? 0.261 20.297 -1.771 1 81.75 97 SER A O 1
ATOM 724 N N . SER A 1 98 ? -0.382 22.375 -2.262 1 73.12 98 SER A N 1
ATOM 725 C CA . SER A 1 98 ? 0.896 22.969 -1.889 1 73.12 98 SER A CA 1
ATOM 726 C C . SER A 1 98 ? 1.206 22.734 -0.414 1 73.12 98 SER A C 1
ATOM 728 O O . SER A 1 98 ? 2.359 22.5 -0.046 1 73.12 98 SER A O 1
ATOM 730 N N . ARG A 1 99 ? 0.171 22.812 0.353 1 74.69 99 ARG A N 1
ATOM 731 C CA . ARG A 1 99 ? 0.357 22.547 1.776 1 74.69 99 ARG A CA 1
ATOM 732 C C . ARG A 1 99 ? 0.858 21.125 2.012 1 74.69 99 ARG A C 1
ATOM 734 O O . ARG A 1 99 ? 1.772 20.906 2.809 1 74.69 99 ARG A O 1
ATOM 741 N N . SER A 1 100 ? 0.293 20.266 1.22 1 74 100 SER A N 1
ATOM 742 C CA . SER A 1 100 ? 0.715 18.875 1.354 1 74 100 SER A CA 1
ATOM 743 C C . SER A 1 100 ? 2.143 18.672 0.853 1 74 100 SER A C 1
ATOM 745 O O . SER A 1 100 ? 2.898 17.875 1.412 1 74 100 SER A O 1
ATOM 747 N N . PHE A 1 101 ? 2.469 19.438 -0.119 1 77.69 101 PHE A N 1
ATOM 748 C CA . PHE A 1 101 ? 3.803 19.328 -0.693 1 77.69 101 PHE A CA 1
ATOM 749 C C . PHE A 1 101 ? 4.871 19.609 0.356 1 77.69 101 PHE A C 1
ATOM 751 O O . PHE A 1 101 ? 5.848 18.859 0.477 1 77.69 101 PHE A O 1
ATOM 758 N N . TYR A 1 102 ? 4.543 20.5 1.264 1 77.88 102 TYR A N 1
ATOM 759 C CA . TYR A 1 102 ? 5.539 20.938 2.234 1 77.88 102 TYR A CA 1
ATOM 760 C C . TYR A 1 102 ? 5.449 20.109 3.518 1 77.88 102 TYR A C 1
ATOM 762 O O . TYR A 1 102 ? 6.438 19.969 4.242 1 77.88 102 TYR A O 1
ATOM 770 N N . HIS A 1 103 ? 4.285 19.547 3.711 1 79.88 103 HIS A N 1
ATOM 771 C CA . HIS A 1 103 ? 4.078 18.938 5.02 1 79.88 103 HIS A CA 1
ATOM 772 C C . HIS A 1 103 ? 4.16 17.422 4.941 1 79.88 103 HIS A C 1
ATOM 774 O O . HIS A 1 103 ? 4.312 16.75 5.965 1 79.88 103 HIS A O 1
ATOM 780 N N . VAL A 1 104 ? 4.141 16.891 3.816 1 85 104 VAL A N 1
ATOM 781 C CA . VAL A 1 104 ? 4.102 15.445 3.648 1 85 104 VAL A CA 1
ATOM 782 C C . VAL A 1 104 ? 5.352 14.82 4.266 1 85 104 VAL A C 1
ATOM 784 O O . VAL A 1 104 ? 5.254 13.898 5.082 1 85 104 VAL A O 1
ATOM 787 N N . PRO A 1 105 ? 6.574 15.438 4.02 1 87.94 105 PRO A N 1
ATOM 788 C CA . PRO A 1 10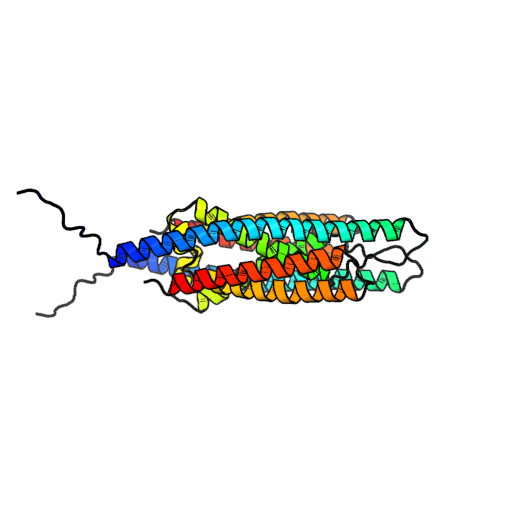5 ? 7.766 14.805 4.594 1 87.94 105 PRO A CA 1
ATOM 789 C C . PRO A 1 105 ? 7.879 15.023 6.102 1 87.94 105 PRO A C 1
ATOM 791 O O . PRO A 1 105 ? 8.68 14.359 6.766 1 87.94 105 PRO A O 1
ATOM 794 N N . LYS A 1 106 ? 7.012 15.875 6.645 1 86.62 106 LYS A N 1
ATOM 795 C CA . LYS A 1 106 ? 7.082 16.188 8.062 1 86.62 106 LYS A CA 1
ATOM 796 C C . LYS A 1 106 ? 6.137 15.305 8.875 1 86.62 106 LYS A C 1
ATOM 798 O O . LYS A 1 106 ? 6.031 15.453 10.094 1 86.62 106 LYS A O 1
ATOM 803 N N . SER A 1 107 ? 5.566 14.391 8.289 1 87.25 107 SER A N 1
ATOM 804 C CA . SER A 1 107 ? 4.629 13.539 9.016 1 87.25 107 SER A CA 1
ATOM 805 C C . SER A 1 107 ? 5.312 12.266 9.516 1 87.25 107 SER A C 1
ATOM 807 O O . SER A 1 107 ? 6.211 11.742 8.852 1 87.25 107 SER A O 1
ATOM 809 N N . LEU A 1 108 ? 4.867 11.852 10.656 1 90.31 108 LEU A N 1
ATOM 810 C CA . LEU A 1 108 ? 5.355 10.578 11.188 1 90.31 108 LEU A CA 1
ATOM 811 C C . LEU A 1 108 ? 5.016 9.43 10.242 1 90.31 108 LEU A C 1
ATOM 813 O O . LEU A 1 108 ? 5.801 8.492 10.102 1 90.31 108 LEU A O 1
ATOM 817 N N . PHE A 1 109 ? 3.863 9.469 9.656 1 91.88 109 PHE A N 1
ATOM 818 C CA . PHE A 1 109 ? 3.467 8.453 8.688 1 91.88 109 PHE A CA 1
ATOM 819 C C . PHE A 1 109 ? 4.516 8.312 7.594 1 91.88 109 PHE A C 1
ATOM 821 O O . PHE A 1 109 ? 4.863 7.199 7.195 1 91.88 109 PHE A O 1
ATOM 828 N N . PHE A 1 110 ? 4.992 9.422 7.125 1 93.69 110 PHE A N 1
ATOM 829 C CA . PHE A 1 110 ? 5.98 9.438 6.055 1 93.69 110 PHE A CA 1
ATOM 830 C C . PHE A 1 110 ? 7.211 8.633 6.441 1 93.69 110 PHE A C 1
ATOM 832 O O . PHE A 1 110 ? 7.648 7.754 5.688 1 93.69 110 PHE A O 1
ATOM 839 N N . VAL A 1 111 ? 7.746 8.844 7.605 1 94.44 111 VAL A N 1
ATOM 840 C CA . VAL A 1 111 ? 8.969 8.188 8.047 1 94.44 111 VAL A CA 1
ATOM 841 C C . VAL A 1 111 ? 8.711 6.703 8.273 1 94.44 111 VAL A C 1
ATOM 843 O O . VAL A 1 111 ? 9.484 5.855 7.816 1 94.44 111 VAL A O 1
ATOM 846 N N . LEU A 1 112 ? 7.629 6.387 8.898 1 94.75 112 LEU A N 1
ATOM 847 C CA . LEU A 1 112 ? 7.297 4.992 9.172 1 94.75 112 LEU A CA 1
ATOM 848 C C . LEU A 1 112 ? 7.07 4.223 7.871 1 94.75 112 LEU A C 1
ATOM 850 O O . LEU A 1 112 ? 7.562 3.105 7.715 1 94.75 112 LEU A O 1
ATOM 854 N N . TYR A 1 113 ? 6.305 4.867 7.031 1 96.19 113 TYR A N 1
ATOM 855 C CA . TYR A 1 113 ? 5.965 4.23 5.766 1 96.19 113 TYR A CA 1
ATOM 856 C C . TYR A 1 113 ? 7.219 3.93 4.953 1 96.19 113 TYR A C 1
ATOM 858 O O . TYR A 1 113 ? 7.391 2.814 4.453 1 96.19 113 TYR A O 1
ATOM 866 N N . HIS A 1 114 ? 8.109 4.879 4.824 1 97.31 114 HIS A N 1
ATOM 867 C CA . HIS A 1 114 ? 9.305 4.688 4.008 1 97.31 114 HIS A CA 1
ATOM 868 C C . HIS A 1 114 ? 10.266 3.707 4.668 1 97.31 114 HIS A C 1
ATOM 870 O O . HIS A 1 114 ? 10.906 2.904 3.982 1 97.31 114 HIS A O 1
ATOM 876 N N . LEU A 1 115 ? 10.312 3.754 5.949 1 97.31 115 LEU A N 1
ATOM 877 C CA . LEU A 1 115 ? 11.18 2.832 6.668 1 97.31 115 LEU A CA 1
ATOM 878 C C . LEU A 1 115 ? 10.695 1.394 6.512 1 97.31 115 LEU A C 1
ATOM 880 O O . LEU A 1 115 ? 11.492 0.496 6.215 1 97.31 115 LEU A O 1
ATOM 884 N N . ILE A 1 116 ? 9.438 1.173 6.73 1 97.62 116 ILE A N 1
ATOM 885 C CA . ILE A 1 116 ? 8.859 -0.162 6.629 1 97.62 116 ILE A CA 1
ATOM 886 C C . ILE A 1 116 ? 8.953 -0.657 5.188 1 97.62 116 ILE A C 1
ATOM 888 O O . ILE A 1 116 ? 9.305 -1.816 4.941 1 97.62 116 ILE A O 1
ATOM 892 N N . SER A 1 117 ? 8.648 0.254 4.246 1 98.19 117 SER A N 1
ATOM 893 C CA . SER A 1 117 ? 8.766 -0.112 2.836 1 98.19 117 SER A CA 1
ATOM 894 C C . SER A 1 117 ? 10.195 -0.532 2.494 1 98.19 117 SER A C 1
ATOM 896 O O . SER A 1 117 ? 10.398 -1.502 1.765 1 98.19 117 SER A O 1
ATOM 898 N N . ALA A 1 118 ? 11.203 0.169 3.053 1 98.38 118 ALA A N 1
ATOM 899 C CA . ALA A 1 118 ? 12.602 -0.165 2.812 1 98.38 118 ALA A CA 1
ATOM 900 C C . ALA A 1 118 ? 12.93 -1.571 3.311 1 98.38 118 ALA A C 1
ATOM 902 O O . ALA A 1 118 ? 13.562 -2.355 2.605 1 98.38 118 ALA A O 1
ATOM 903 N N . SER A 1 119 ? 12.445 -1.846 4.445 1 98.31 119 SER A N 1
ATOM 904 C CA . SER A 1 119 ? 12.703 -3.146 5.059 1 98.31 119 SER A CA 1
ATOM 905 C C . SER A 1 119 ? 12.047 -4.27 4.262 1 98.31 119 SER A C 1
ATOM 907 O O . SER A 1 119 ? 12.664 -5.316 4.035 1 98.31 119 SER A O 1
ATOM 909 N N . LEU A 1 120 ? 10.82 -4.051 3.852 1 97.69 120 LEU A N 1
ATOM 910 C CA . LEU A 1 120 ? 10.102 -5.062 3.09 1 97.69 120 LEU A CA 1
ATOM 911 C C . LEU A 1 120 ? 10.766 -5.309 1.741 1 97.69 120 LEU A C 1
ATOM 913 O O . LEU A 1 120 ? 10.984 -6.461 1.354 1 97.69 120 LEU A O 1
ATOM 917 N N . TYR A 1 121 ? 11.102 -4.258 1.046 1 98.06 121 TYR A N 1
ATOM 918 C CA . TYR A 1 121 ? 11.758 -4.367 -0.248 1 98.06 121 TYR A CA 1
ATOM 919 C C . TYR A 1 121 ? 13.109 -5.07 -0.113 1 98.06 121 TYR A C 1
ATOM 921 O O . TYR A 1 121 ? 13.477 -5.887 -0.96 1 98.06 121 TYR A O 1
ATOM 929 N N . LEU A 1 122 ? 13.859 -4.742 0.908 1 97.94 122 LEU A N 1
ATOM 930 C CA . LEU A 1 122 ? 15.18 -5.336 1.108 1 97.94 122 LEU A CA 1
ATOM 931 C C . LEU A 1 122 ? 15.062 -6.84 1.339 1 97.94 122 LEU A C 1
ATOM 933 O O . LEU A 1 122 ? 15.75 -7.625 0.676 1 97.94 122 LEU A O 1
ATOM 937 N N . SER A 1 123 ? 14.211 -7.18 2.299 1 97.06 123 SER A N 1
ATOM 938 C CA . SER A 1 123 ? 14.039 -8.586 2.641 1 97.06 123 SER A CA 1
ATOM 939 C C . SER A 1 123 ? 13.555 -9.391 1.438 1 97.06 123 SER A C 1
ATOM 941 O O . SER A 1 123 ? 14.109 -10.445 1.123 1 97.06 123 SER A O 1
ATOM 943 N N . SER A 1 124 ? 12.539 -8.844 0.779 1 96.06 124 SER A N 1
ATOM 944 C CA . SER A 1 124 ? 11.977 -9.578 -0.351 1 96.06 124 SER A CA 1
ATOM 945 C C . SER A 1 124 ? 12.938 -9.586 -1.536 1 96.06 124 SER A C 1
ATOM 947 O O . SER A 1 124 ? 13.086 -10.609 -2.213 1 96.06 124 SER A O 1
ATOM 949 N N . GLY A 1 125 ? 13.578 -8.453 -1.812 1 96.5 125 GLY A N 1
ATOM 950 C CA . GLY A 1 125 ? 14.555 -8.398 -2.885 1 96.5 125 GLY A CA 1
ATOM 951 C C . GLY A 1 125 ? 15.688 -9.391 -2.713 1 96.5 125 GLY A C 1
ATOM 952 O O . GLY A 1 125 ? 16.047 -10.109 -3.654 1 96.5 125 GLY A O 1
ATOM 953 N N . LEU A 1 126 ? 16.203 -9.461 -1.534 1 96.75 126 LEU A N 1
ATOM 954 C CA . LEU A 1 126 ? 17.266 -10.414 -1.232 1 96.75 126 LEU A CA 1
ATOM 955 C C . LEU A 1 126 ? 16.797 -11.844 -1.426 1 96.75 126 LEU A C 1
ATOM 957 O O . LEU A 1 126 ? 17.5 -12.664 -2.021 1 96.75 126 LEU A O 1
ATOM 961 N N . SER A 1 127 ? 15.656 -12.148 -0.92 1 94.94 127 SER A N 1
AT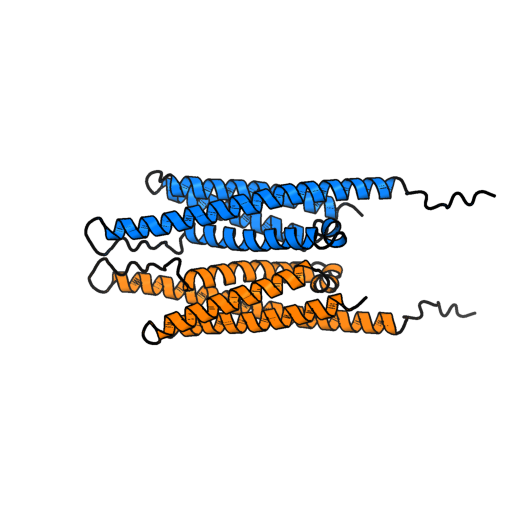OM 962 C CA . SER A 1 127 ? 15.102 -13.5 -1.031 1 94.94 127 SER A CA 1
ATOM 963 C C . SER A 1 127 ? 14.961 -13.914 -2.49 1 94.94 127 SER A C 1
ATOM 965 O O . SER A 1 127 ? 15.25 -15.062 -2.846 1 94.94 127 SER A O 1
ATOM 967 N N . VAL A 1 128 ? 14.516 -13 -3.338 1 93.25 128 VAL A N 1
ATOM 968 C CA . VAL A 1 128 ? 14.297 -13.312 -4.746 1 93.25 128 VAL A CA 1
ATOM 969 C C . VAL A 1 128 ? 15.633 -13.484 -5.453 1 93.25 128 VAL A C 1
ATOM 971 O O . VAL A 1 128 ? 15.781 -14.344 -6.324 1 93.25 128 VAL A O 1
ATOM 974 N N . VAL A 1 129 ? 16.641 -12.688 -5.09 1 94.12 129 VAL A N 1
ATOM 975 C CA . VAL A 1 129 ? 17.969 -12.836 -5.668 1 94.12 129 VAL A CA 1
ATOM 976 C C . VAL A 1 129 ? 18.531 -14.211 -5.305 1 94.12 129 VAL A C 1
ATOM 978 O O . VAL A 1 129 ? 19.078 -14.906 -6.164 1 94.12 129 VAL A O 1
ATOM 981 N N . ILE A 1 130 ? 18.406 -14.578 -4.027 1 94.06 130 ILE A N 1
ATOM 982 C CA . ILE A 1 130 ? 18.891 -15.875 -3.561 1 94.06 130 ILE A CA 1
ATOM 983 C C . ILE A 1 130 ? 18.172 -17 -4.309 1 94.06 130 ILE A C 1
ATOM 985 O O . ILE A 1 130 ? 18.797 -17.953 -4.75 1 94.06 130 ILE A O 1
ATOM 989 N N . LEU A 1 131 ? 16.906 -16.812 -4.477 1 87.31 131 LEU A N 1
ATOM 990 C CA . LEU A 1 131 ? 16.125 -17.797 -5.238 1 87.31 131 LEU A CA 1
ATOM 991 C C . LEU A 1 131 ? 16.656 -17.906 -6.664 1 87.31 131 LEU A C 1
ATOM 993 O O . LEU A 1 131 ? 16.75 -19.016 -7.203 1 87.31 131 LEU A O 1
ATOM 997 N N . GLY A 1 132 ? 16.938 -16.766 -7.281 1 85.62 132 GLY A N 1
ATOM 998 C CA . GLY A 1 132 ? 17.484 -16.781 -8.625 1 85.62 132 GLY A CA 1
ATOM 999 C C . GLY A 1 132 ? 18.797 -17.531 -8.734 1 85.62 132 GLY A C 1
ATOM 1000 O O . GLY A 1 132 ? 19.016 -18.281 -9.688 1 85.62 132 GLY A O 1
ATOM 1001 N N . TYR A 1 133 ? 19.594 -17.344 -7.695 1 88.69 133 TYR A N 1
ATOM 1002 C CA . TYR A 1 133 ? 20.859 -18.062 -7.664 1 88.69 133 TYR A CA 1
ATOM 1003 C C . TYR A 1 133 ? 20.641 -19.562 -7.5 1 88.69 133 TYR A C 1
ATOM 1005 O O . TYR A 1 133 ? 21.328 -20.375 -8.133 1 88.69 133 TYR A O 1
ATOM 1013 N N . GLN A 1 134 ? 19.703 -19.953 -6.727 1 86.69 134 GLN A N 1
ATOM 1014 C CA . GLN A 1 134 ? 19.391 -21.359 -6.484 1 86.69 134 GLN A CA 1
ATOM 1015 C C . GLN A 1 134 ? 18.781 -22.016 -7.723 1 86.69 134 GLN A C 1
ATOM 1017 O O . GLN A 1 134 ? 18.922 -23.219 -7.934 1 86.69 134 GLN A O 1
ATOM 1022 N N . ARG A 1 135 ? 18.078 -21.141 -8.453 1 81.19 135 ARG A N 1
ATOM 1023 C CA . ARG A 1 135 ? 17.453 -21.641 -9.672 1 81.19 135 ARG A CA 1
ATOM 1024 C C . ARG A 1 135 ? 18.391 -21.484 -10.875 1 81.19 135 ARG A C 1
ATOM 1026 O O . ARG A 1 135 ? 17.984 -20.969 -11.922 1 81.19 135 ARG A O 1
ATOM 1033 N N . ARG A 1 136 ? 19.625 -21.797 -10.633 1 81.62 136 ARG A N 1
ATOM 1034 C CA . ARG A 1 136 ? 20.641 -21.844 -11.688 1 81.62 136 ARG A CA 1
ATOM 1035 C C . ARG A 1 136 ? 20.828 -20.484 -12.328 1 81.62 136 ARG A C 1
ATOM 1037 O O . ARG A 1 136 ? 20.812 -20.359 -13.555 1 81.62 136 ARG A O 1
ATOM 1044 N N . TYR A 1 137 ? 20.797 -19.5 -11.477 1 77.88 137 TYR A N 1
ATOM 1045 C CA . TYR A 1 137 ? 21.141 -18.141 -11.891 1 77.88 137 TYR A CA 1
ATOM 1046 C C . TYR A 1 137 ? 20.125 -17.609 -12.891 1 77.88 137 TYR A C 1
ATOM 1048 O O . TYR A 1 137 ? 20.5 -17.031 -13.922 1 77.88 137 TYR A O 1
ATOM 1056 N N . GLU A 1 138 ? 18.891 -17.906 -12.641 1 82.81 138 GLU A N 1
ATOM 1057 C CA . GLU A 1 138 ? 17.844 -17.359 -13.492 1 82.81 138 GLU A CA 1
ATOM 1058 C C . GLU A 1 138 ? 17.844 -15.836 -13.469 1 82.81 138 GLU A C 1
ATOM 1060 O O . GLU A 1 138 ? 17.562 -15.219 -12.438 1 82.81 138 GLU A O 1
ATOM 1065 N N . LYS A 1 139 ? 18.078 -15.234 -14.617 1 87.56 139 LYS A N 1
ATOM 1066 C CA . LYS A 1 139 ? 18.312 -13.797 -14.766 1 87.56 139 LYS A CA 1
ATOM 1067 C C . LYS A 1 139 ? 17.078 -12.992 -14.367 1 87.56 139 LYS A C 1
ATOM 1069 O O . LYS A 1 139 ? 17.203 -11.891 -13.828 1 87.56 139 LYS A O 1
ATOM 1074 N N . TYR A 1 140 ? 15.898 -13.492 -14.664 1 85.25 140 TYR A N 1
ATOM 1075 C CA . TYR A 1 140 ? 14.672 -12.75 -14.367 1 85.25 140 TYR A CA 1
ATOM 1076 C C . TYR A 1 140 ? 14.508 -12.562 -12.867 1 85.25 140 TYR A C 1
ATOM 1078 O O . TYR A 1 140 ? 14.195 -11.461 -12.406 1 85.25 140 TYR A O 1
ATOM 1086 N N . TYR A 1 141 ? 14.805 -13.562 -12.102 1 87.62 141 TYR A N 1
ATOM 1087 C CA . TYR A 1 141 ? 14.703 -13.484 -10.648 1 87.62 141 TYR A CA 1
ATOM 1088 C C . TYR A 1 141 ? 15.766 -12.555 -10.078 1 87.62 141 TYR A C 1
ATOM 1090 O O . TYR A 1 141 ? 15.477 -11.727 -9.219 1 87.62 141 TYR A O 1
ATOM 1098 N N . ILE A 1 142 ? 16.906 -12.727 -10.57 1 93.62 142 ILE A N 1
ATOM 1099 C CA . ILE A 1 142 ? 18.016 -11.914 -10.07 1 93.62 142 ILE A CA 1
ATOM 1100 C C . ILE A 1 142 ? 17.766 -10.445 -10.391 1 93.62 142 ILE A C 1
ATOM 1102 O O . ILE A 1 142 ? 17.938 -9.578 -9.531 1 93.62 142 ILE A O 1
ATOM 1106 N N . THR A 1 143 ? 17.281 -10.164 -11.594 1 95.06 143 THR A N 1
ATOM 1107 C CA . THR A 1 143 ? 17 -8.797 -12 1 95.06 143 THR A CA 1
ATOM 1108 C C . THR A 1 143 ? 15.867 -8.211 -11.156 1 95.06 143 THR A C 1
ATOM 1110 O O . THR A 1 143 ? 15.977 -7.094 -10.648 1 95.06 143 THR A O 1
ATOM 1113 N N . ALA A 1 144 ? 14.82 -8.961 -11.008 1 94.31 144 ALA A N 1
ATOM 1114 C CA . ALA A 1 144 ? 13.695 -8.5 -10.195 1 94.31 144 ALA A CA 1
ATOM 1115 C C . ALA A 1 144 ? 14.125 -8.234 -8.758 1 94.31 144 ALA A C 1
ATOM 1117 O O . ALA A 1 144 ? 13.773 -7.207 -8.172 1 94.31 144 ALA A O 1
ATOM 1118 N N . GLY A 1 145 ? 14.891 -9.172 -8.188 1 96.38 145 GLY A N 1
ATOM 1119 C CA . GLY A 1 145 ? 15.391 -8.977 -6.84 1 96.38 145 GLY A CA 1
ATOM 1120 C C . GLY A 1 145 ? 16.297 -7.762 -6.711 1 96.38 145 GLY A C 1
ATOM 1121 O O . GLY A 1 145 ? 16.203 -7.02 -5.73 1 96.38 145 GLY A O 1
ATOM 1122 N N . ALA A 1 146 ? 17.125 -7.59 -7.672 1 97.44 146 ALA A N 1
ATOM 1123 C CA . ALA A 1 146 ? 18.016 -6.43 -7.68 1 97.44 146 ALA A CA 1
ATOM 1124 C C . ALA A 1 146 ? 17.219 -5.129 -7.715 1 97.44 146 ALA A C 1
ATOM 1126 O O . ALA A 1 146 ? 17.562 -4.164 -7.027 1 97.44 146 ALA A O 1
ATOM 1127 N N . LEU A 1 147 ? 16.219 -5.078 -8.5 1 98 147 LEU A N 1
ATOM 1128 C CA . LEU A 1 147 ? 15.367 -3.9 -8.547 1 98 147 LEU A CA 1
ATOM 1129 C C . LEU A 1 147 ? 14.719 -3.646 -7.191 1 98 147 LEU A C 1
ATOM 1131 O O . LEU A 1 147 ? 14.578 -2.494 -6.773 1 98 147 LEU A O 1
ATOM 1135 N N . GLY A 1 148 ? 14.305 -4.699 -6.535 1 97.88 148 GLY A N 1
ATOM 1136 C CA . GLY A 1 148 ? 13.797 -4.57 -5.18 1 97.88 148 GLY A CA 1
ATOM 1137 C C . GLY A 1 148 ? 14.789 -3.939 -4.227 1 97.88 148 GLY A C 1
ATOM 1138 O O . GLY A 1 148 ? 14.43 -3.055 -3.443 1 97.88 148 GLY A O 1
ATOM 1139 N N . ILE A 1 149 ? 16.016 -4.344 -4.375 1 98.12 149 ILE A N 1
ATOM 1140 C CA . ILE A 1 149 ? 17.062 -3.822 -3.508 1 98.12 149 ILE A CA 1
ATOM 1141 C C . ILE A 1 149 ? 17.312 -2.35 -3.824 1 98.12 149 ILE A C 1
ATOM 1143 O O . ILE A 1 149 ? 17.469 -1.531 -2.916 1 98.12 149 ILE A O 1
ATOM 1147 N N . VAL A 1 150 ? 17.312 -2.014 -5.043 1 98.19 150 VAL A N 1
ATOM 1148 C CA . VAL A 1 150 ? 17.484 -0.62 -5.445 1 98.19 150 VAL A CA 1
ATOM 1149 C C . VAL A 1 150 ? 16.344 0.225 -4.871 1 98.19 150 VAL A C 1
ATOM 1151 O O . VAL A 1 150 ? 16.578 1.307 -4.328 1 98.19 150 VAL A O 1
ATOM 1154 N N . ASN A 1 151 ? 15.133 -0.242 -5.012 1 98.5 151 ASN A N 1
ATOM 1155 C CA . ASN A 1 151 ? 14.008 0.464 -4.41 1 98.5 151 ASN A CA 1
ATOM 1156 C C . ASN A 1 151 ? 14.195 0.646 -2.908 1 98.5 151 ASN A C 1
ATOM 1158 O O . ASN A 1 151 ? 13.859 1.696 -2.357 1 98.5 151 ASN A O 1
ATOM 1162 N N . SER A 1 152 ? 14.727 -0.392 -2.299 1 98.5 152 SER A N 1
ATOM 1163 C CA . SER A 1 152 ? 14.969 -0.301 -0.863 1 98.5 152 SER A CA 1
ATOM 1164 C C . SER A 1 152 ? 15.914 0.851 -0.534 1 98.5 152 SER A C 1
ATOM 1166 O O . SER A 1 152 ? 15.664 1.616 0.4 1 98.5 152 SER A O 1
ATOM 1168 N N . ILE A 1 153 ? 16.922 0.965 -1.28 1 98.12 153 ILE A N 1
ATOM 1169 C CA . ILE A 1 153 ? 17.906 2.033 -1.075 1 98.12 153 ILE A CA 1
ATOM 1170 C C . ILE A 1 153 ? 17.219 3.389 -1.243 1 98.12 153 ILE A C 1
ATOM 1172 O O . ILE A 1 153 ? 17.453 4.309 -0.457 1 98.12 153 ILE A O 1
ATOM 1176 N N . LEU A 1 154 ? 16.391 3.486 -2.197 1 98.12 154 LEU A N 1
ATOM 1177 C CA . LEU A 1 154 ? 15.68 4.738 -2.428 1 98.12 154 LEU A CA 1
ATOM 1178 C C . LEU A 1 154 ? 14.711 5.031 -1.283 1 98.12 154 LEU A C 1
ATOM 1180 O O . LEU A 1 154 ? 14.547 6.188 -0.884 1 98.12 154 LEU A O 1
ATOM 1184 N N . TYR A 1 155 ? 14.062 4.051 -0.756 1 98.44 155 TYR A N 1
ATOM 1185 C CA . TYR A 1 155 ? 13.172 4.242 0.385 1 98.44 155 TYR A CA 1
ATOM 1186 C C . TYR A 1 155 ? 13.961 4.668 1.62 1 98.44 155 TYR A C 1
ATOM 1188 O O . TYR A 1 155 ? 13.469 5.449 2.438 1 98.44 155 TYR A O 1
ATOM 1196 N N . ILE A 1 156 ? 15.164 4.137 1.761 1 98 156 ILE A N 1
ATOM 1197 C CA . ILE A 1 156 ? 16.016 4.57 2.865 1 98 156 ILE A CA 1
ATOM 1198 C C . ILE A 1 156 ? 16.375 6.047 2.695 1 98 156 ILE A C 1
ATOM 1200 O O . ILE A 1 156 ? 16.328 6.816 3.656 1 98 156 ILE A O 1
ATOM 1204 N N . PHE A 1 157 ? 16.703 6.348 1.489 1 97.5 157 PHE A N 1
ATOM 1205 C CA . PHE A 1 157 ? 16.984 7.746 1.185 1 97.5 157 PHE A CA 1
ATOM 1206 C C . PHE A 1 157 ? 15.789 8.625 1.552 1 97.5 157 PHE A C 1
ATOM 1208 O O . PHE A 1 157 ? 15.953 9.656 2.205 1 97.5 157 PHE A O 1
ATOM 1215 N N . SER A 1 158 ? 14.641 8.266 1.165 1 96.88 158 SER A N 1
ATOM 1216 C CA . SER A 1 158 ? 13.43 9.016 1.472 1 96.88 158 SER A CA 1
ATOM 1217 C C . SER A 1 158 ? 13.172 9.062 2.975 1 96.88 158 SER A C 1
ATOM 1219 O O . SER A 1 158 ? 12.664 10.062 3.492 1 96.88 158 SER A O 1
ATOM 1221 N N . THR A 1 159 ? 13.469 8.023 3.67 1 96.56 159 THR A N 1
ATOM 1222 C CA . THR A 1 159 ? 13.352 8.016 5.125 1 96.56 159 THR A CA 1
ATOM 1223 C C . THR A 1 159 ? 14.234 9.102 5.746 1 96.56 159 THR A C 1
ATOM 1225 O O . THR A 1 159 ? 13.797 9.812 6.652 1 96.56 159 THR A O 1
ATOM 1228 N N . CYS A 1 160 ? 15.406 9.211 5.223 1 96.25 160 CYS A N 1
ATOM 1229 C CA . CYS A 1 160 ? 16.328 10.219 5.73 1 96.25 160 CYS A CA 1
ATOM 1230 C C . CYS A 1 160 ? 15.797 11.625 5.48 1 96.25 160 CYS A C 1
ATOM 1232 O O . CYS A 1 160 ? 15.953 12.516 6.32 1 96.25 160 CYS A O 1
ATOM 1234 N N . LEU A 1 161 ? 15.219 11.781 4.348 1 95.12 161 LEU A N 1
ATOM 1235 C CA . LEU A 1 161 ? 14.602 13.07 4.066 1 95.12 161 LEU A CA 1
ATOM 1236 C C . LEU A 1 161 ? 13.5 13.375 5.082 1 95.12 161 LEU A C 1
ATOM 1238 O O . LEU A 1 161 ? 13.391 14.5 5.566 1 95.12 161 LEU A O 1
ATOM 1242 N N . GLY A 1 162 ? 12.719 12.438 5.387 1 94.12 162 GLY A N 1
ATOM 1243 C CA . GLY A 1 162 ? 11.664 12.625 6.367 1 94.12 162 GLY A CA 1
ATOM 1244 C C . GLY A 1 162 ? 12.18 12.922 7.758 1 94.12 162 GLY A C 1
ATOM 1245 O O . GLY A 1 162 ? 11.625 13.766 8.469 1 94.12 162 GLY A O 1
ATOM 1246 N N . LEU A 1 163 ? 13.219 12.227 8.133 1 94.19 163 LEU A N 1
ATOM 1247 C CA . LEU A 1 163 ? 13.812 12.469 9.445 1 94.19 163 LEU A CA 1
ATOM 1248 C C . LEU A 1 163 ? 14.375 13.875 9.531 1 94.19 163 LEU A C 1
ATOM 1250 O O . LEU A 1 163 ? 14.25 14.539 10.57 1 94.19 163 LEU A O 1
ATOM 1254 N N . ARG A 1 164 ? 14.938 14.32 8.484 1 93.44 164 ARG A N 1
ATOM 1255 C CA . ARG A 1 164 ? 15.445 15.688 8.43 1 93.44 164 ARG A CA 1
ATOM 1256 C C . ARG A 1 164 ? 14.305 16.703 8.492 1 93.44 164 ARG A C 1
ATOM 1258 O O . ARG A 1 164 ? 14.414 17.719 9.172 1 93.44 164 ARG A O 1
ATOM 1265 N N . ALA A 1 165 ? 13.258 16.422 7.781 1 91.62 165 ALA A N 1
ATOM 1266 C CA . ALA A 1 165 ? 12.102 17.312 7.77 1 91.62 165 ALA A CA 1
ATOM 1267 C C . ALA A 1 165 ? 11.469 17.406 9.156 1 91.62 165 ALA A C 1
ATOM 1269 O O . ALA A 1 165 ? 11.055 18.5 9.586 1 91.62 165 ALA A O 1
ATOM 1270 N N . LEU A 1 166 ? 11.414 16.344 9.859 1 87.81 166 LEU A N 1
ATOM 1271 C CA . LEU A 1 166 ? 10.844 16.297 11.203 1 87.81 166 LEU A CA 1
ATOM 1272 C C . LEU A 1 166 ? 11.711 17.094 12.188 1 87.81 166 LEU A C 1
ATOM 1274 O O . LEU A 1 166 ? 11.195 17.641 13.164 1 87.81 166 LEU A O 1
ATOM 1278 N N . SER A 1 167 ? 12.906 17.156 11.898 1 87.19 167 SER A N 1
ATOM 1279 C CA . SER A 1 167 ? 13.836 17.859 12.773 1 87.19 167 SER A CA 1
ATOM 1280 C C . SER A 1 167 ? 13.766 19.375 12.562 1 87.19 167 SER A C 1
ATOM 1282 O O . SER A 1 167 ? 14.125 20.141 13.445 1 87.19 167 SER A O 1
ATOM 1284 N N . LEU A 1 168 ? 13.141 19.703 11.367 1 79.88 168 LEU A N 1
ATOM 1285 C CA . LEU A 1 168 ? 12.992 21.125 11.07 1 79.88 168 LEU A CA 1
ATOM 1286 C C . LEU A 1 168 ? 11.742 21.703 11.734 1 79.88 168 LEU A C 1
ATOM 1288 O O . LEU A 1 168 ? 10.711 21.016 11.797 1 79.88 168 LEU A O 1
ATOM 1292 N N . LYS A 1 169 ? 11.703 22.688 12.641 1 62.62 169 LYS A N 1
ATOM 1293 C CA . LYS A 1 169 ? 10.648 23.375 13.391 1 62.62 169 LYS A CA 1
ATOM 1294 C C . LYS A 1 169 ? 9.742 24.156 12.453 1 62.62 169 LYS A C 1
ATOM 1296 O O . LYS A 1 169 ? 10.203 24.734 11.469 1 62.62 169 LYS A O 1
ATOM 1301 N N . MET B 1 1 ? -9.18 41.75 41.406 1 29.52 1 MET B N 1
ATOM 1302 C CA . MET B 1 1 ? -9.375 41.75 39.969 1 29.52 1 MET B CA 1
ATOM 1303 C C . MET B 1 1 ? -8.984 40.406 39.375 1 29.52 1 MET B C 1
ATOM 1305 O O . MET B 1 1 ? -7.836 39.969 39.469 1 29.52 1 MET B O 1
ATOM 1309 N N . ASP B 1 2 ? -9.812 39.406 39.5 1 35 2 ASP B N 1
ATOM 1310 C CA . ASP B 1 2 ? -9.773 38.031 39.031 1 35 2 ASP B CA 1
ATOM 1311 C C . ASP B 1 2 ? -9.461 37.969 37.531 1 35 2 ASP B C 1
ATOM 1313 O O . ASP B 1 2 ? -10.18 38.531 36.719 1 35 2 ASP B O 1
ATOM 1317 N N . VAL B 1 3 ? -8.25 38 37.156 1 36.94 3 VAL B N 1
ATOM 1318 C CA . VAL B 1 3 ? -7.805 37.75 35.781 1 36.94 3 VAL B CA 1
ATOM 1319 C C . VAL B 1 3 ? -8.516 36.5 35.25 1 36.94 3 VAL B C 1
ATOM 1321 O O . VAL B 1 3 ? -8.133 35.375 35.562 1 36.94 3 VAL B O 1
ATOM 1324 N N . LYS B 1 4 ? -9.836 36.281 35.375 1 42.59 4 LYS B N 1
ATOM 1325 C CA . LYS B 1 4 ? -10.68 35.438 34.531 1 42.59 4 LYS B CA 1
ATOM 1326 C C . LYS B 1 4 ? -10.258 35.5 33.062 1 42.59 4 LYS B C 1
ATOM 1328 O O . LYS B 1 4 ? -10.562 36.469 32.375 1 42.59 4 LYS B O 1
ATOM 1333 N N . ASN B 1 5 ? -8.984 35.25 32.688 1 38.38 5 ASN B N 1
ATOM 1334 C CA . ASN B 1 5 ? -8.32 35.156 31.406 1 38.38 5 ASN B CA 1
ATOM 1335 C C . ASN B 1 5 ? -9.281 34.719 30.312 1 38.38 5 ASN B C 1
ATOM 1337 O O . ASN B 1 5 ? -10.141 33.844 30.547 1 38.38 5 ASN B O 1
ATOM 1341 N N . GLN B 1 6 ? -9.453 35.438 29.141 1 35.78 6 GLN B N 1
ATOM 1342 C CA . GLN B 1 6 ? -10 35.625 27.797 1 35.78 6 GLN B CA 1
ATOM 1343 C C . GLN B 1 6 ? -9.867 34.344 26.953 1 35.78 6 GLN B C 1
ATOM 1345 O O . GLN B 1 6 ? -10.102 34.375 25.75 1 35.78 6 GLN B O 1
ATOM 1350 N N . TYR B 1 7 ? -9.055 33.375 27.281 1 41.84 7 TYR B N 1
ATOM 1351 C CA . TYR B 1 7 ? -9.219 32.25 26.359 1 41.84 7 TYR B CA 1
ATOM 1352 C C . TYR B 1 7 ? -10.688 31.859 26.219 1 41.84 7 TYR B C 1
ATOM 1354 O O . TYR B 1 7 ? -11.195 31.047 27 1 41.84 7 TYR B O 1
ATOM 1362 N N . GLN B 1 8 ? -11.531 32.688 26.172 1 40.12 8 GLN B N 1
ATOM 1363 C CA . GLN B 1 8 ? -12.891 32.344 25.75 1 40.12 8 GLN B CA 1
ATOM 1364 C C . GLN B 1 8 ? -12.883 31.344 24.594 1 40.12 8 GLN B C 1
ATOM 1366 O O . GLN B 1 8 ? -12.43 31.656 23.484 1 40.12 8 GLN B O 1
ATOM 1371 N N . ASP B 1 9 ? -12.688 30 24.781 1 47.34 9 ASP B N 1
ATOM 1372 C CA . ASP B 1 9 ? -12.977 28.922 23.844 1 47.34 9 ASP B CA 1
ATOM 1373 C C . ASP B 1 9 ? -14.086 29.328 22.875 1 47.34 9 ASP B C 1
ATOM 1375 O O . ASP B 1 9 ? -15.203 29.641 23.297 1 47.34 9 ASP B O 1
ATOM 1379 N N . ASN B 1 10 ? -13.75 30.062 21.875 1 52 10 ASN B N 1
ATOM 1380 C CA . ASN B 1 10 ? -14.766 30.297 20.859 1 52 10 ASN B CA 1
ATOM 1381 C C . ASN B 1 10 ? -15.586 29.047 20.578 1 52 10 ASN B C 1
ATOM 1383 O O . ASN B 1 10 ? -15.023 27.984 20.297 1 52 10 ASN B O 1
ATOM 1387 N N . PRO B 1 11 ? -16.844 29.016 21.031 1 59.91 11 PRO B N 1
ATOM 1388 C CA . PRO B 1 11 ? -17.719 27.859 20.844 1 59.91 11 PRO B CA 1
ATOM 1389 C C . PRO B 1 11 ? -17.516 27.172 19.5 1 59.91 11 PRO B C 1
ATOM 1391 O O . PRO B 1 11 ? -17.625 25.953 19.391 1 59.91 11 PRO B O 1
ATOM 1394 N N . GLU B 1 12 ? -17.297 27.844 18.438 1 59.94 12 GLU B N 1
ATOM 1395 C CA . GLU B 1 12 ? -17.078 27.25 17.125 1 59.94 12 GLU B CA 1
ATOM 1396 C C . GLU B 1 12 ? -15.812 26.406 17.094 1 59.94 12 GLU B C 1
ATOM 1398 O O . GLU B 1 12 ? -15.797 25.312 16.5 1 59.94 12 GLU B O 1
ATOM 1403 N N . GLU B 1 13 ? -14.734 26.906 17.672 1 65.75 13 GLU B N 1
ATOM 1404 C CA . GLU B 1 13 ? -13.492 26.141 17.719 1 65.75 13 GLU B CA 1
ATOM 1405 C C . GLU B 1 13 ? -13.664 24.875 18.547 1 65.75 13 GLU B C 1
ATOM 1407 O O . GLU B 1 13 ? -13.156 23.812 18.172 1 65.75 13 GLU B O 1
ATOM 1412 N N . SER B 1 14 ? -14.5 24.969 19.531 1 72.19 14 SER B N 1
ATOM 1413 C CA . SER B 1 14 ? -14.781 23.812 20.391 1 72.19 14 SER B CA 1
ATOM 1414 C C . SER B 1 14 ? -15.586 22.766 19.641 1 72.19 14 SER B C 1
ATOM 1416 O O . SER B 1 14 ? -15.297 21.562 19.734 1 72.19 14 SER B O 1
ATOM 1418 N N . GLU B 1 15 ? -16.594 23.219 18.828 1 70.38 15 GLU B N 1
ATOM 1419 C CA . GLU B 1 15 ? -17.391 22.281 18.062 1 70.38 15 GLU B CA 1
ATOM 1420 C C . GLU B 1 15 ? -16.562 21.594 16.984 1 70.38 15 GLU B C 1
ATOM 1422 O O . GLU B 1 15 ? -16.719 20.391 16.719 1 70.38 15 GLU B O 1
ATOM 1427 N N . GLU B 1 16 ? -15.672 22.359 16.422 1 75.31 16 GLU B N 1
ATOM 1428 C CA . GLU B 1 16 ? -14.789 21.797 15.391 1 75.31 16 GLU B CA 1
ATOM 1429 C C . GLU B 1 16 ? -13.836 20.766 15.984 1 75.31 16 GLU B C 1
ATOM 1431 O O . GLU B 1 16 ? -13.57 19.734 15.359 1 75.31 16 GLU B O 1
ATOM 1436 N N . ASP B 1 17 ? -13.445 21.078 17.172 1 75.25 17 ASP B N 1
ATOM 1437 C CA . ASP B 1 17 ? -12.547 20.141 17.844 1 75.25 17 ASP B CA 1
ATOM 1438 C C . ASP B 1 17 ? -13.258 18.844 18.188 1 75.25 17 ASP B C 1
ATOM 1440 O O . ASP B 1 17 ? -12.711 17.75 18 1 75.25 17 ASP B O 1
ATOM 1444 N N . VAL B 1 18 ? -14.5 19.078 18.641 1 77.38 18 VAL B N 1
ATOM 1445 C CA . VAL B 1 18 ? -15.289 17.906 19 1 77.38 18 VAL B CA 1
ATOM 1446 C C . VAL B 1 18 ? -15.602 17.078 17.766 1 77.38 18 VAL B C 1
ATOM 1448 O O . VAL B 1 18 ? -15.508 15.844 17.781 1 77.38 18 VAL B O 1
ATOM 1451 N N . SER B 1 19 ? -15.852 17.719 16.688 1 85.75 19 SER B N 1
ATOM 1452 C CA . SER B 1 19 ? -16.172 17.031 15.438 1 85.75 19 SER B CA 1
ATOM 1453 C C . SER B 1 19 ? -14.945 16.312 14.883 1 85.75 19 SER B C 1
ATOM 1455 O O . SER B 1 19 ? -15.047 15.172 14.414 1 85.75 19 SER B O 1
ATOM 1457 N N . THR B 1 20 ? -13.828 16.969 15.055 1 84.75 20 THR B N 1
ATOM 1458 C CA . THR B 1 20 ? -12.594 16.344 14.578 1 84.75 20 THR B CA 1
ATOM 1459 C C . THR B 1 20 ? -12.242 15.125 15.414 1 84.75 20 THR B C 1
ATOM 1461 O O . THR B 1 20 ? -11.773 14.117 14.883 1 84.75 20 THR B O 1
ATOM 1464 N N . ASP B 1 21 ? -12.547 15.25 16.656 1 86.62 21 ASP B N 1
ATOM 1465 C CA . ASP B 1 21 ? -12.281 14.117 17.531 1 86.62 21 ASP B CA 1
ATOM 1466 C C . ASP B 1 21 ? -13.156 12.922 17.188 1 86.62 21 ASP B C 1
ATOM 1468 O O . ASP B 1 21 ? -12.68 11.789 17.109 1 86.62 21 ASP B O 1
ATOM 1472 N N . LEU B 1 22 ? -14.398 13.234 16.922 1 88.25 22 LEU B N 1
ATOM 1473 C CA . LEU B 1 22 ? -15.344 12.18 16.578 1 88.25 22 LEU B CA 1
ATOM 1474 C C . LEU B 1 22 ? -14.977 11.531 15.25 1 88.25 22 LEU B C 1
ATOM 1476 O O . LEU B 1 22 ? -15.07 10.312 15.102 1 88.25 22 LEU B O 1
AT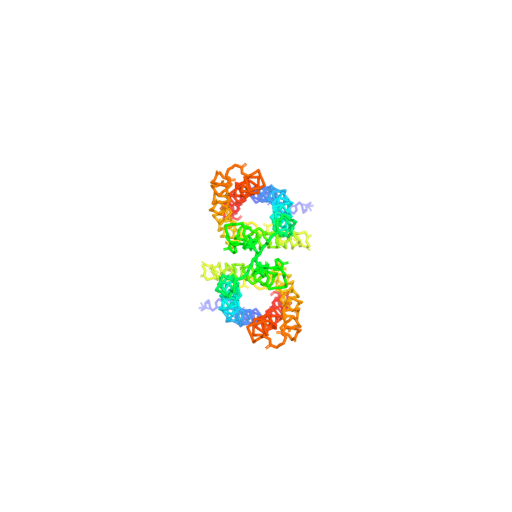OM 1480 N N . ILE B 1 23 ? -14.57 12.336 14.414 1 91.81 23 ILE B N 1
ATOM 1481 C CA . ILE B 1 23 ? -14.172 11.836 13.102 1 91.81 23 ILE B CA 1
ATOM 1482 C C . ILE B 1 23 ? -12.93 10.961 13.242 1 91.81 23 ILE B C 1
ATOM 1484 O O . ILE B 1 23 ? -12.859 9.883 12.648 1 91.81 23 ILE B O 1
ATOM 1488 N N . SER B 1 24 ? -12 11.352 14.016 1 91.56 24 SER B N 1
ATOM 1489 C CA . SER B 1 24 ? -10.766 10.609 14.203 1 91.56 24 SER B CA 1
ATOM 1490 C C . SER B 1 24 ? -11.016 9.273 14.898 1 91.56 24 SER B C 1
ATOM 1492 O O . SER B 1 24 ? -10.414 8.258 14.547 1 91.56 24 SER B O 1
ATOM 1494 N N . GLN B 1 25 ? -11.938 9.266 15.82 1 91.06 25 GLN B N 1
ATOM 1495 C CA . GLN B 1 25 ? -12.281 8.031 16.5 1 91.06 25 GLN B CA 1
ATOM 1496 C C . GLN B 1 25 ? -13 7.062 15.562 1 91.06 25 GLN B C 1
ATOM 1498 O O . GLN B 1 25 ? -12.742 5.855 15.586 1 91.06 25 GLN B O 1
ATOM 1503 N N . ALA B 1 26 ? -13.906 7.625 14.836 1 92.62 26 ALA B N 1
ATOM 1504 C CA . ALA B 1 26 ? -14.617 6.805 13.859 1 92.62 26 ALA B CA 1
ATOM 1505 C C . ALA B 1 26 ? -13.656 6.195 12.852 1 92.62 26 ALA B C 1
ATOM 1507 O O . ALA B 1 26 ? -13.773 5.02 12.492 1 92.62 26 ALA B O 1
ATOM 1508 N N . TYR B 1 27 ? -12.727 6.969 12.438 1 92.81 27 TYR B N 1
ATOM 1509 C CA . TYR B 1 27 ? -11.727 6.465 11.508 1 92.81 27 TYR B CA 1
ATOM 1510 C C . TYR B 1 27 ? -10.883 5.375 12.148 1 92.81 27 TYR B C 1
ATOM 1512 O O . TYR B 1 27 ? -10.617 4.34 11.531 1 92.81 27 TYR B O 1
ATOM 1520 N N . ALA B 1 28 ? -10.438 5.633 13.359 1 92.88 28 ALA B N 1
ATOM 1521 C CA . ALA B 1 28 ? -9.602 4.648 14.047 1 92.88 28 ALA B CA 1
ATOM 1522 C C . ALA B 1 28 ? -10.305 3.299 14.141 1 92.88 28 ALA B C 1
ATOM 1524 O O . ALA B 1 28 ? -9.695 2.252 13.906 1 92.88 28 ALA B O 1
ATOM 1525 N N . SER B 1 29 ? -11.586 3.365 14.477 1 93.31 29 SER B N 1
ATOM 1526 C CA . SER B 1 29 ? -12.383 2.146 14.57 1 93.31 29 SER B CA 1
ATOM 1527 C C . SER B 1 29 ? -12.508 1.465 13.211 1 93.31 29 SER B C 1
ATOM 1529 O O . SER B 1 29 ? -12.305 0.254 13.094 1 93.31 29 SER B O 1
ATOM 1531 N N . SER B 1 30 ? -12.805 2.203 12.25 1 94.94 30 SER B N 1
ATOM 1532 C CA . SER B 1 30 ? -12.945 1.658 10.906 1 94.94 30 SER B CA 1
ATOM 1533 C C . SER B 1 30 ? -11.625 1.103 10.391 1 94.94 30 SER B C 1
ATOM 1535 O O . SER B 1 30 ? -11.594 0.053 9.742 1 94.94 30 SER B O 1
ATOM 1537 N N . ALA B 1 31 ? -10.547 1.808 10.672 1 96.25 31 ALA B N 1
ATOM 1538 C CA . ALA B 1 31 ? -9.219 1.383 10.234 1 96.25 31 ALA B CA 1
ATOM 1539 C C . ALA B 1 31 ? -8.867 0.02 10.828 1 96.25 31 ALA B C 1
ATOM 1541 O O . ALA B 1 31 ? -8.25 -0.811 10.148 1 96.25 31 ALA B O 1
ATOM 1542 N N . LEU B 1 32 ? -9.234 -0.206 12.055 1 95.94 32 LEU B N 1
ATOM 1543 C CA . LEU B 1 32 ? -8.992 -1.498 12.68 1 95.94 32 LEU B CA 1
ATOM 1544 C C . LEU B 1 32 ? -9.727 -2.611 11.945 1 95.94 32 LEU B C 1
ATOM 1546 O O . LEU B 1 32 ? -9.164 -3.678 11.695 1 95.94 32 LEU B O 1
ATOM 1550 N N . GLU B 1 33 ? -10.922 -2.346 11.656 1 97.62 33 GLU B N 1
ATOM 1551 C CA . GLU B 1 33 ? -11.711 -3.316 10.906 1 97.62 33 GLU B CA 1
ATOM 1552 C C . GLU B 1 33 ? -11.102 -3.576 9.531 1 97.62 33 GLU B C 1
ATOM 1554 O O . GLU B 1 33 ? -11 -4.727 9.094 1 97.62 33 GLU B O 1
ATOM 1559 N N . LEU B 1 34 ? -10.688 -2.479 8.914 1 98.12 34 LEU B N 1
ATOM 1560 C CA . LEU B 1 34 ? -10.07 -2.576 7.602 1 98.12 34 LEU B CA 1
ATOM 1561 C C . LEU B 1 34 ? -8.844 -3.48 7.645 1 98.12 34 LEU B C 1
ATOM 1563 O O . LEU B 1 34 ? -8.664 -4.332 6.77 1 98.12 34 LEU B O 1
ATOM 1567 N N . VAL B 1 35 ? -8.039 -3.334 8.688 1 97.69 35 VAL B N 1
ATOM 1568 C CA . VAL B 1 35 ? -6.805 -4.098 8.812 1 97.69 35 VAL B CA 1
ATOM 1569 C C . VAL B 1 35 ? -7.125 -5.562 9.102 1 97.69 35 VAL B C 1
ATOM 1571 O O . VAL B 1 35 ? -6.551 -6.461 8.484 1 97.69 35 VAL B O 1
ATOM 1574 N N . VAL B 1 36 ? -8.062 -5.785 9.93 1 97.19 36 VAL B N 1
ATOM 1575 C CA . VAL B 1 36 ? -8.43 -7.148 10.305 1 97.19 36 VAL B CA 1
ATOM 1576 C C . VAL B 1 36 ? -9.031 -7.871 9.102 1 97.19 36 VAL B C 1
ATOM 1578 O O . VAL B 1 36 ? -8.625 -8.984 8.773 1 97.19 36 VAL B O 1
ATOM 1581 N N . LEU B 1 37 ? -9.953 -7.258 8.461 1 97.75 37 LEU B N 1
ATOM 1582 C CA . LEU B 1 37 ? -10.594 -7.855 7.297 1 97.75 37 LEU B CA 1
ATOM 1583 C C . LEU B 1 37 ? -9.594 -8.062 6.164 1 97.75 37 LEU B C 1
ATOM 1585 O O . LEU B 1 37 ? -9.672 -9.062 5.438 1 97.75 37 LEU B O 1
ATOM 1589 N N . GLY B 1 38 ? -8.711 -7.074 5.988 1 97.44 38 GLY B N 1
ATOM 1590 C CA . GLY B 1 38 ? -7.652 -7.242 5.008 1 97.44 38 GLY B CA 1
ATOM 1591 C C . GLY B 1 38 ? -6.793 -8.469 5.266 1 97.44 38 GLY B C 1
ATOM 1592 O O . GLY B 1 38 ? -6.496 -9.227 4.34 1 97.44 38 GLY B O 1
ATOM 1593 N N . ALA B 1 39 ? -6.434 -8.68 6.539 1 96.31 39 ALA B N 1
ATOM 1594 C CA . ALA B 1 39 ? -5.621 -9.836 6.918 1 96.31 39 ALA B CA 1
ATOM 1595 C C . ALA B 1 39 ? -6.359 -11.141 6.645 1 96.31 39 ALA B C 1
ATOM 1597 O O . ALA B 1 39 ? -5.773 -12.094 6.121 1 96.31 39 ALA B O 1
ATOM 1598 N N . ILE B 1 40 ? -7.598 -11.156 6.953 1 96.31 40 ILE B N 1
ATOM 1599 C CA . ILE B 1 40 ? -8.414 -12.344 6.727 1 96.31 40 ILE B CA 1
ATOM 1600 C C . ILE B 1 40 ? -8.492 -12.633 5.227 1 96.31 40 ILE B C 1
ATOM 1602 O O . ILE B 1 40 ? -8.375 -13.789 4.809 1 96.31 40 ILE B O 1
ATOM 1606 N N . THR B 1 41 ? -8.703 -11.602 4.434 1 95.25 41 THR B N 1
ATOM 1607 C CA . THR B 1 41 ? -8.789 -11.766 2.986 1 95.25 41 THR B CA 1
ATOM 1608 C C . THR B 1 41 ? -7.496 -12.344 2.426 1 95.25 41 THR B C 1
ATOM 1610 O O . THR B 1 41 ? -7.527 -13.273 1.621 1 95.25 41 THR B O 1
ATOM 1613 N N . ILE B 1 42 ? -6.344 -11.797 2.906 1 92.56 42 ILE B N 1
ATOM 1614 C CA . ILE B 1 42 ? -5.047 -12.297 2.463 1 92.56 42 ILE B CA 1
ATOM 1615 C C . ILE B 1 42 ? -4.891 -13.758 2.869 1 92.56 42 ILE B C 1
ATOM 1617 O O . ILE B 1 42 ? -4.449 -14.594 2.068 1 92.56 42 ILE B O 1
ATOM 1621 N N . GLY B 1 43 ? -5.242 -14.078 4.094 1 89.5 43 GLY B N 1
ATOM 1622 C CA . GLY B 1 43 ? -5.148 -15.445 4.57 1 89.5 43 GLY B CA 1
ATOM 1623 C C . GLY B 1 43 ? -6.008 -16.422 3.779 1 89.5 43 GLY B C 1
ATOM 1624 O O . GLY B 1 43 ? -5.57 -17.531 3.469 1 89.5 43 GLY B O 1
ATOM 1625 N N . LEU B 1 44 ? -7.148 -16 3.438 1 89.44 44 LEU B N 1
ATOM 1626 C CA . LEU B 1 44 ? -8.078 -16.828 2.682 1 89.44 44 LEU B CA 1
ATOM 1627 C C . LEU B 1 44 ? -7.543 -17.094 1.276 1 89.44 44 LEU B C 1
ATOM 1629 O O . LEU B 1 44 ? -7.551 -18.234 0.81 1 89.44 44 LEU B O 1
ATOM 1633 N N . VAL B 1 45 ? -7.102 -16.094 0.573 1 86.94 45 VAL B N 1
ATOM 1634 C CA . VAL B 1 45 ? -6.59 -16.234 -0.787 1 86.94 45 VAL B CA 1
ATOM 1635 C C . VAL B 1 45 ? -5.316 -17.078 -0.777 1 86.94 45 VAL B C 1
ATOM 1637 O O . VAL B 1 45 ? -5.098 -17.906 -1.673 1 86.94 45 VAL B O 1
ATOM 1640 N N . ALA B 1 46 ? -4.484 -16.859 0.259 1 83 46 ALA B N 1
ATOM 1641 C CA . ALA B 1 46 ? -3.262 -17.641 0.383 1 83 46 ALA B CA 1
ATOM 1642 C C . ALA B 1 46 ? -3.582 -19.125 0.574 1 83 46 ALA B C 1
ATOM 1644 O O . ALA B 1 46 ? -2.896 -19.984 0.023 1 83 46 ALA B O 1
ATOM 1645 N N . ASP B 1 47 ? -4.582 -19.422 1.308 1 80.38 47 ASP B N 1
ATOM 1646 C CA . ASP B 1 47 ? -5.004 -20.797 1.562 1 80.38 47 ASP B CA 1
ATOM 1647 C C . ASP B 1 47 ? -5.555 -21.453 0.295 1 80.38 47 ASP B C 1
ATOM 1649 O O . ASP B 1 47 ? -5.312 -22.641 0.041 1 80.38 47 ASP B O 1
ATOM 1653 N N . MET B 1 48 ? -6.324 -20.703 -0.458 1 73.81 48 MET B N 1
ATOM 1654 C CA . MET B 1 48 ? -6.836 -21.188 -1.74 1 73.81 48 MET B CA 1
ATOM 1655 C C . MET B 1 48 ? -5.688 -21.594 -2.662 1 73.81 48 MET B C 1
ATOM 1657 O O . MET B 1 48 ? -5.781 -22.594 -3.369 1 73.81 48 MET B O 1
ATOM 1661 N N . GLY B 1 49 ? -4.672 -20.719 -2.668 1 63.97 49 GLY B N 1
ATOM 1662 C CA . GLY B 1 49 ? -3.512 -21.031 -3.494 1 63.97 49 GLY B CA 1
ATOM 1663 C C . GLY B 1 49 ? -2.785 -22.281 -3.064 1 63.97 49 GLY B C 1
ATOM 1664 O O . GLY B 1 49 ? -2.344 -23.078 -3.906 1 63.97 49 GLY B O 1
ATOM 1665 N N . SER B 1 50 ? -2.734 -22.484 -1.765 1 56.81 50 SER B N 1
ATOM 1666 C CA . SER B 1 50 ? -2.076 -23.672 -1.245 1 56.81 50 SER B CA 1
ATOM 1667 C C . SER B 1 50 ? -2.871 -24.938 -1.578 1 56.81 50 SER B C 1
ATOM 1669 O O . SER B 1 50 ? -2.295 -25.969 -1.935 1 56.81 50 SER B O 1
ATOM 1671 N N . TYR B 1 51 ? -4.141 -24.75 -1.346 1 52.25 51 TYR B N 1
ATOM 1672 C CA . TYR B 1 51 ? -4.988 -25.906 -1.615 1 52.25 51 TYR B CA 1
ATOM 1673 C C . TYR B 1 51 ? -4.945 -26.281 -3.092 1 52.25 51 TYR B C 1
ATOM 1675 O O . TYR B 1 51 ? -4.848 -27.453 -3.436 1 52.25 51 TYR B O 1
ATOM 1683 N N . GLN B 1 52 ? -5.133 -25.297 -3.791 1 53.19 52 GLN B N 1
ATOM 1684 C CA . GLN B 1 52 ? -5.117 -25.562 -5.227 1 53.19 52 GLN B CA 1
ATOM 1685 C C . GLN B 1 52 ? -3.783 -26.156 -5.66 1 53.19 52 GLN B C 1
ATOM 1687 O O . GLN B 1 52 ? -3.748 -27.047 -6.52 1 53.19 52 GLN B O 1
ATOM 1692 N N . ALA B 1 53 ? -2.793 -25.734 -4.938 1 51.06 53 ALA B N 1
ATOM 1693 C CA . ALA B 1 53 ? -1.471 -26.297 -5.211 1 51.06 53 ALA B CA 1
ATOM 1694 C C . ALA B 1 53 ? -1.405 -27.766 -4.816 1 51.06 53 ALA B C 1
ATOM 1696 O O . ALA B 1 53 ? -0.863 -28.594 -5.559 1 51.06 53 ALA B O 1
ATOM 1697 N N . GLN B 1 54 ? -1.979 -28.156 -3.719 1 47.78 54 GLN B N 1
ATOM 1698 C CA . GLN B 1 54 ? -1.963 -29.531 -3.219 1 47.78 54 GLN B CA 1
ATOM 1699 C C . GLN B 1 54 ? -2.84 -30.438 -4.074 1 47.78 54 GLN B C 1
ATOM 1701 O O . GLN B 1 54 ? -2.475 -31.578 -4.352 1 47.78 54 GLN B O 1
ATOM 1706 N N . ALA B 1 55 ? -4.047 -30.047 -4.387 1 47.81 55 ALA B N 1
ATOM 1707 C CA . ALA B 1 55 ? -4.984 -30.844 -5.168 1 47.81 55 ALA B CA 1
ATOM 1708 C C . ALA B 1 55 ? -4.395 -31.203 -6.527 1 47.81 55 ALA B C 1
ATOM 1710 O O . ALA B 1 55 ? -4.559 -32.344 -7.004 1 47.81 55 ALA B O 1
ATOM 1711 N N . VAL B 1 56 ? -3.861 -30.328 -7.016 1 47.03 56 VAL B N 1
ATOM 1712 C CA . VAL B 1 56 ? -3.211 -30.578 -8.297 1 47.03 56 VAL B CA 1
ATOM 1713 C C . VAL B 1 56 ? -2.121 -31.641 -8.117 1 47.03 56 VAL B C 1
ATOM 1715 O O . VAL B 1 56 ? -1.957 -32.531 -8.961 1 47.03 56 VAL B O 1
ATOM 1718 N N . LEU B 1 57 ? -1.476 -31.609 -6.914 1 46.69 57 LEU B N 1
ATOM 1719 C CA . LEU B 1 57 ? -0.429 -32.594 -6.641 1 46.69 57 LEU B CA 1
ATOM 1720 C C . LEU B 1 57 ? -1.026 -33.969 -6.426 1 46.69 57 LEU B C 1
ATOM 1722 O O . LEU B 1 57 ? -0.42 -34.969 -6.797 1 46.69 57 LEU B O 1
ATOM 1726 N N . ALA B 1 58 ? -2.156 -34.25 -5.633 1 42.94 58 ALA B N 1
ATOM 1727 C CA . ALA B 1 58 ? -2.744 -35.562 -5.289 1 42.94 58 ALA B CA 1
ATOM 1728 C C . ALA B 1 58 ? -3.348 -36.219 -6.52 1 42.94 58 ALA B C 1
ATOM 1730 O O . ALA B 1 58 ? -3.346 -37.469 -6.629 1 42.94 58 ALA B O 1
ATOM 1731 N N . GLU B 1 59 ? -4.465 -35.75 -7.008 1 42.31 59 GLU B N 1
ATOM 1732 C CA . GLU B 1 59 ? -5.047 -36.438 -8.156 1 42.31 59 GLU B CA 1
ATOM 1733 C C . GLU B 1 59 ? -3.992 -36.719 -9.227 1 42.31 59 GLU B C 1
ATOM 1735 O O . GLU B 1 59 ? -2.973 -36.031 -9.297 1 42.31 59 GLU B O 1
ATOM 1740 N N . ASN B 1 60 ? -4.176 -37.625 -10.172 1 32.22 60 ASN B N 1
ATOM 1741 C CA . ASN B 1 60 ? -3.029 -38.031 -10.977 1 32.22 60 ASN B CA 1
ATOM 1742 C C . ASN B 1 60 ? -2.018 -36.906 -11.133 1 32.22 60 ASN B C 1
ATOM 1744 O O . ASN B 1 60 ? -0.816 -37.125 -10.961 1 32.22 60 ASN B O 1
ATOM 1748 N N . GLU B 1 61 ? -2.172 -36.188 -12.438 1 29.52 61 GLU B N 1
ATOM 1749 C CA . GLU B 1 61 ? -1.672 -35.469 -13.617 1 29.52 61 GLU B CA 1
ATOM 1750 C C . GLU B 1 61 ? -1.277 -34.031 -13.281 1 29.52 61 GLU B C 1
ATOM 1752 O O . GLU B 1 61 ? -1.772 -33.469 -12.305 1 29.52 61 GLU B O 1
ATOM 1757 N N . PHE B 1 62 ? -0.35 -33.312 -14.133 1 30 62 PHE B N 1
ATOM 1758 C CA . PHE B 1 62 ? 0.582 -32.25 -14.438 1 30 62 PHE B CA 1
ATOM 1759 C C . PHE B 1 62 ? -0.083 -30.875 -14.258 1 30 62 PHE B C 1
ATOM 1761 O O . PHE B 1 62 ? 0.595 -29.859 -14.227 1 30 62 PHE B O 1
ATOM 1768 N N . THR B 1 63 ? -1.313 -30.797 -14.719 1 30.47 63 THR B N 1
ATOM 1769 C CA . THR B 1 63 ? -1.831 -29.641 -15.445 1 30.47 63 THR B CA 1
ATOM 1770 C C . THR B 1 63 ? -2.127 -28.484 -14.492 1 30.47 63 THR B C 1
ATOM 1772 O O . THR B 1 63 ? -2.055 -27.312 -14.883 1 30.47 63 THR B O 1
ATOM 1775 N N . VAL B 1 64 ? -3.096 -28.859 -13.516 1 30.83 64 VAL B N 1
ATOM 1776 C CA . VAL B 1 64 ? -3.82 -27.672 -13.086 1 30.83 64 VAL B CA 1
ATOM 1777 C C . VAL B 1 64 ? -2.891 -26.75 -12.297 1 30.83 64 VAL B C 1
ATOM 1779 O O . VAL B 1 64 ? -2.508 -27.062 -11.164 1 30.83 64 VAL B O 1
ATOM 1782 N N . ALA B 1 65 ? -1.736 -26.656 -12.891 1 32.25 65 ALA B N 1
ATOM 1783 C CA . ALA B 1 65 ? -0.849 -25.578 -12.453 1 32.25 65 ALA B CA 1
ATOM 1784 C C . ALA B 1 65 ? -1.625 -24.5 -11.719 1 32.25 65 ALA B C 1
ATOM 1786 O O . ALA B 1 65 ? -2.652 -24.016 -12.203 1 32.25 65 ALA B O 1
ATOM 1787 N N . ALA B 1 66 ? -1.975 -24.875 -10.555 1 32.62 66 ALA B N 1
ATOM 1788 C CA . ALA B 1 66 ? -2.51 -23.828 -9.688 1 32.62 66 ALA B CA 1
ATOM 1789 C C . ALA B 1 66 ? -2.084 -22.438 -10.172 1 32.62 66 ALA B C 1
ATOM 1791 O O . ALA B 1 66 ? -0.961 -22 -9.906 1 32.62 66 ALA B O 1
ATOM 1792 N N . PHE B 1 67 ? -2.047 -22.25 -11.461 1 34.28 67 PHE B N 1
ATOM 1793 C CA . PHE B 1 67 ? -2.016 -20.875 -11.945 1 34.28 67 PHE B CA 1
ATOM 1794 C C . PHE B 1 67 ? -2.613 -19.938 -10.914 1 34.28 67 PHE B C 1
ATOM 1796 O O . PHE B 1 67 ? -3.834 -19.797 -10.82 1 34.28 67 PHE B O 1
ATOM 1803 N N . ILE B 1 68 ? -2.363 -20.297 -9.695 1 37.28 68 ILE B N 1
ATOM 1804 C CA . ILE B 1 68 ? -2.684 -19.078 -8.945 1 37.28 68 ILE B CA 1
ATOM 1805 C C . ILE B 1 68 ? -2.566 -17.859 -9.859 1 37.28 68 ILE B C 1
ATOM 1807 O O . ILE B 1 68 ? -1.462 -17.469 -10.242 1 37.28 68 ILE B O 1
ATOM 1811 N N . SER B 1 69 ? -3.092 -18 -11.086 1 38.91 69 SER B N 1
ATOM 1812 C CA . SER B 1 69 ? -3.27 -16.938 -12.07 1 38.91 69 SER B CA 1
ATOM 1813 C C . SER B 1 69 ? -3.121 -15.562 -11.422 1 38.91 69 SER B C 1
ATOM 1815 O O . SER B 1 69 ? -3.738 -15.281 -10.391 1 38.91 69 SER B O 1
ATOM 1817 N N . PHE B 1 70 ? -1.895 -15.102 -11.461 1 50.56 70 PHE B N 1
ATOM 1818 C CA . PHE B 1 70 ? -1.928 -13.641 -11.398 1 50.56 70 PHE B CA 1
ATOM 1819 C C . PHE B 1 70 ? -3.285 -13.109 -11.844 1 50.56 70 PHE B C 1
ATOM 1821 O O . PHE B 1 70 ? -3.418 -12.586 -12.953 1 50.56 70 PHE B O 1
ATOM 1828 N N . GLY B 1 71 ? -4.301 -14.07 -11.367 1 68.19 71 GLY B N 1
ATOM 1829 C CA . GLY B 1 71 ? -5.672 -13.766 -11.742 1 68.19 71 GLY B CA 1
ATOM 1830 C C . GLY B 1 71 ? -6.344 -12.781 -10.797 1 68.19 71 GLY B C 1
ATOM 1831 O O . GLY B 1 71 ? -5.691 -11.883 -10.266 1 68.19 71 GLY B O 1
ATOM 1832 N N . GLU B 1 72 ? -7.574 -12.945 -10.836 1 77.56 72 GLU B N 1
ATOM 1833 C CA . GLU B 1 72 ? -8.453 -12.039 -10.102 1 77.56 72 GLU B CA 1
ATOM 1834 C C . GLU B 1 72 ? -8.211 -12.133 -8.594 1 77.56 72 GLU B C 1
ATOM 1836 O O . GLU B 1 72 ? -8.242 -11.117 -7.895 1 77.56 72 GLU B O 1
ATOM 1841 N N . SER B 1 73 ? -7.793 -13.414 -8.18 1 83.25 73 SER B N 1
ATOM 1842 C CA . SER B 1 73 ? -7.562 -13.578 -6.742 1 83.25 73 SER B CA 1
ATOM 1843 C C . SER B 1 73 ? -6.23 -12.961 -6.324 1 83.25 73 SER B C 1
ATOM 1845 O O . SER B 1 73 ? -6.109 -12.43 -5.219 1 83.25 73 SER B O 1
ATOM 1847 N N . THR B 1 74 ? -5.25 -13.039 -7.172 1 83 74 THR B N 1
ATOM 1848 C CA . THR B 1 74 ? -3.953 -12.438 -6.883 1 83 74 THR B CA 1
ATOM 1849 C C . THR B 1 74 ? -4.07 -10.914 -6.82 1 83 74 THR B C 1
ATOM 1851 O O . THR B 1 74 ? -3.475 -10.281 -5.945 1 83 74 THR B O 1
ATOM 1854 N N . ALA B 1 75 ? -4.855 -10.367 -7.688 1 88.5 75 ALA B N 1
ATOM 1855 C CA . ALA B 1 75 ? -5.094 -8.93 -7.672 1 88.5 75 ALA B CA 1
ATOM 1856 C C . ALA B 1 75 ? -5.73 -8.492 -6.355 1 88.5 75 ALA B C 1
ATOM 1858 O O . ALA B 1 75 ? -5.312 -7.5 -5.75 1 88.5 75 ALA B O 1
ATOM 1859 N N . LEU B 1 76 ? -6.676 -9.305 -5.949 1 93.88 76 LEU B N 1
ATOM 1860 C CA . LEU B 1 76 ? -7.332 -8.984 -4.688 1 93.88 76 LEU B CA 1
ATOM 1861 C C . LEU B 1 76 ? -6.352 -9.086 -3.523 1 93.88 76 LEU B C 1
ATOM 1863 O O . LEU B 1 76 ? -6.387 -8.258 -2.607 1 93.88 76 LEU B O 1
ATOM 1867 N N . MET B 1 77 ? -5.52 -10.008 -3.582 1 91.62 77 MET B N 1
ATOM 1868 C CA . MET B 1 77 ? -4.539 -10.195 -2.52 1 91.62 77 MET B CA 1
ATOM 1869 C C . MET B 1 77 ? -3.539 -9.039 -2.496 1 91.62 77 MET B C 1
ATOM 1871 O O . MET B 1 77 ? -3.17 -8.555 -1.425 1 91.62 77 MET B O 1
ATOM 1875 N N . MET B 1 78 ? -3.109 -8.602 -3.633 1 92.31 78 MET B N 1
ATOM 1876 C CA . MET B 1 78 ? -2.186 -7.473 -3.717 1 92.31 78 MET B CA 1
ATOM 1877 C C . MET B 1 78 ? -2.828 -6.199 -3.172 1 92.31 78 MET B C 1
ATOM 1879 O O . MET B 1 78 ? -2.199 -5.453 -2.42 1 92.31 78 MET B O 1
ATOM 1883 N N . ILE B 1 79 ? -4.023 -6.027 -3.555 1 96.06 79 ILE B N 1
ATOM 1884 C CA . ILE B 1 79 ? -4.766 -4.859 -3.086 1 96.06 79 ILE B CA 1
ATOM 1885 C C . ILE B 1 79 ? -4.922 -4.922 -1.568 1 96.06 79 ILE B C 1
ATOM 1887 O O . ILE B 1 79 ? -4.633 -3.949 -0.868 1 96.06 79 ILE B O 1
ATOM 1891 N N . ALA B 1 80 ? -5.32 -6.074 -1.098 1 96.62 80 ALA B N 1
ATOM 1892 C CA . ALA B 1 80 ? -5.512 -6.246 0.34 1 96.62 80 ALA B CA 1
ATOM 1893 C C . ALA B 1 80 ? -4.203 -6.047 1.099 1 96.62 80 ALA B C 1
ATOM 1895 O O . ALA B 1 80 ? -4.184 -5.402 2.15 1 96.62 80 ALA B O 1
ATOM 1896 N N . TYR B 1 81 ? -3.176 -6.562 0.607 1 94.75 81 TYR B N 1
ATOM 1897 C CA . TYR B 1 81 ? -1.867 -6.445 1.239 1 94.75 81 TYR B CA 1
ATOM 1898 C C . TYR B 1 81 ? -1.428 -4.988 1.32 1 94.75 81 TYR B C 1
ATOM 1900 O O . TYR B 1 81 ? -1.059 -4.504 2.393 1 94.75 81 TYR B O 1
ATOM 1908 N N . GLY B 1 82 ? -1.442 -4.301 0.156 1 96.06 82 GLY B N 1
ATOM 1909 C CA . GLY B 1 82 ? -1.038 -2.904 0.133 1 96.06 82 GLY B CA 1
ATOM 1910 C C . GLY B 1 82 ? -1.885 -2.023 1.032 1 96.06 82 GLY B C 1
ATOM 1911 O O . GLY B 1 82 ? -1.354 -1.196 1.777 1 96.06 82 GLY B O 1
ATOM 1912 N N . CYS B 1 83 ? -3.15 -2.234 0.962 1 97.56 83 CYS B N 1
ATOM 1913 C CA . CYS B 1 83 ? -4.062 -1.423 1.76 1 97.56 83 CYS B CA 1
ATOM 1914 C C . CYS B 1 83 ? -3.914 -1.735 3.244 1 97.56 83 CYS B C 1
ATOM 1916 O O . CYS B 1 83 ? -4.043 -0.845 4.086 1 97.56 83 CYS B O 1
ATOM 1918 N N . LEU B 1 84 ? -3.684 -3.004 3.564 1 97.25 84 LEU B N 1
ATOM 1919 C CA . LEU B 1 84 ? -3.486 -3.391 4.957 1 97.25 84 LEU B CA 1
ATOM 1920 C C . LEU B 1 84 ? -2.275 -2.682 5.551 1 97.25 84 LEU B C 1
ATOM 1922 O O . LEU B 1 84 ? -2.363 -2.088 6.629 1 97.25 84 LEU B O 1
ATOM 1926 N N . ILE B 1 85 ? -1.175 -2.674 4.879 1 96.12 85 ILE B N 1
ATOM 1927 C CA . ILE B 1 85 ? 0.065 -2.08 5.367 1 96.12 85 ILE B CA 1
ATOM 1928 C C . ILE B 1 85 ? -0.11 -0.57 5.52 1 96.12 85 ILE B C 1
ATOM 1930 O O . ILE B 1 85 ? 0.217 -0.001 6.562 1 96.12 85 ILE B O 1
ATOM 1934 N N . THR B 1 86 ? -0.649 0.065 4.469 1 96.44 86 THR B N 1
ATOM 1935 C CA . THR B 1 86 ? -0.807 1.515 4.492 1 96.44 86 THR B CA 1
ATOM 1936 C C . THR B 1 86 ? -1.763 1.936 5.605 1 96.44 86 THR B C 1
ATOM 1938 O O . THR B 1 86 ? -1.472 2.863 6.363 1 96.44 86 THR B O 1
ATOM 1941 N N . THR B 1 87 ? -2.91 1.245 5.711 1 97.06 87 THR B N 1
ATOM 1942 C CA . THR B 1 87 ? -3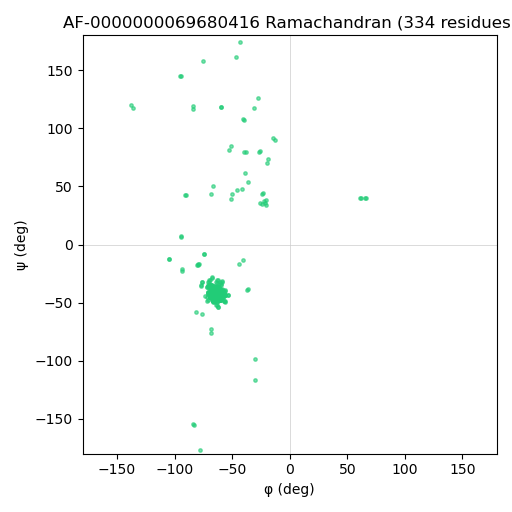.883 1.571 6.746 1 97.06 87 THR B CA 1
ATOM 1943 C C . THR B 1 87 ? -3.303 1.312 8.133 1 97.06 87 THR B C 1
ATOM 1945 O O . THR B 1 87 ? -3.516 2.1 9.062 1 97.06 87 THR B O 1
ATOM 1948 N N . PHE B 1 88 ? -2.59 0.222 8.305 1 96 88 PHE B N 1
ATOM 1949 C CA . PHE B 1 88 ? -1.95 -0.094 9.578 1 96 88 PHE B CA 1
ATOM 1950 C C . PHE B 1 88 ? -0.955 0.992 9.969 1 96 88 PHE B C 1
ATOM 1952 O O . PHE B 1 88 ? -0.926 1.431 11.125 1 96 88 PHE B O 1
ATOM 1959 N N . LEU B 1 89 ? -0.173 1.441 9.023 1 94.69 89 LEU B N 1
ATOM 1960 C CA . LEU B 1 89 ? 0.831 2.461 9.305 1 94.69 89 LEU B CA 1
ATOM 1961 C C . LEU B 1 89 ? 0.173 3.807 9.594 1 94.69 89 LEU B C 1
ATOM 1963 O O . LEU B 1 89 ? 0.672 4.586 10.406 1 94.69 89 LEU B O 1
ATOM 1967 N N . LEU B 1 90 ? -0.915 4.078 8.867 1 94.5 90 LEU B N 1
ATOM 1968 C CA . LEU B 1 90 ? -1.671 5.285 9.195 1 94.5 90 LEU B CA 1
ATOM 1969 C C . LEU B 1 90 ? -2.186 5.23 10.633 1 94.5 90 LEU B C 1
ATOM 1971 O O . LEU B 1 90 ? -2.111 6.223 11.359 1 94.5 90 LEU B O 1
ATOM 1975 N N . LEU B 1 91 ? -2.645 4.031 11.023 1 92.94 91 LEU B N 1
ATOM 1976 C CA . LEU B 1 91 ? -3.158 3.855 12.383 1 92.94 91 LEU B CA 1
ATOM 1977 C C . LEU B 1 91 ? -2.037 3.986 13.406 1 92.94 91 LEU B C 1
ATOM 1979 O O . LEU B 1 91 ? -2.184 4.695 14.406 1 92.94 91 LEU B O 1
ATOM 1983 N N . VAL B 1 92 ? -0.938 3.359 13.18 1 92.69 92 VAL B N 1
ATOM 1984 C CA . VAL B 1 92 ? 0.205 3.395 14.078 1 92.69 92 VAL B CA 1
ATOM 1985 C C . VAL B 1 92 ? 0.729 4.824 14.195 1 92.69 92 VAL B C 1
ATOM 1987 O O . VAL B 1 92 ? 1.004 5.305 15.305 1 92.69 92 VAL B O 1
ATOM 1990 N N . SER B 1 93 ? 0.89 5.523 13.078 1 91 93 SER B N 1
ATOM 1991 C CA . SER B 1 93 ? 1.37 6.902 13.109 1 91 93 SER B CA 1
ATOM 1992 C C . SER B 1 93 ? 0.412 7.805 13.875 1 91 93 SER B C 1
ATOM 1994 O O . SER B 1 93 ? 0.843 8.727 14.57 1 91 93 SER B O 1
ATOM 1996 N N . SER B 1 94 ? -0.862 7.535 13.727 1 87.44 94 SER B N 1
ATOM 1997 C CA . SER B 1 94 ? -1.855 8.344 14.43 1 87.44 94 SER B CA 1
ATOM 1998 C C . SER B 1 94 ? -1.79 8.109 15.938 1 87.44 94 SER B C 1
ATOM 2000 O O . SER B 1 94 ? -2.016 9.031 16.719 1 87.44 94 SER B O 1
ATOM 2002 N N . ILE B 1 95 ? -1.499 6.914 16.359 1 85.12 95 ILE B N 1
ATOM 2003 C CA . ILE B 1 95 ? -1.433 6.574 17.766 1 85.12 95 ILE B CA 1
ATOM 2004 C C . ILE B 1 95 ? -0.137 7.117 18.375 1 85.12 95 ILE B C 1
ATOM 2006 O O . ILE B 1 95 ? -0.103 7.508 19.547 1 85.12 95 ILE B O 1
ATOM 2010 N N . LEU B 1 96 ? 0.886 7.148 17.562 1 88.25 96 LEU B N 1
ATOM 2011 C CA . LEU B 1 96 ? 2.184 7.59 18.062 1 88.25 96 LEU B CA 1
ATOM 2012 C C . LEU B 1 96 ? 2.256 9.109 18.109 1 88.25 96 LEU B C 1
ATOM 2014 O O . LEU B 1 96 ? 3.102 9.672 18.812 1 88.25 96 LEU B O 1
ATOM 2018 N N . SER B 1 97 ? 1.387 9.797 17.406 1 81 97 SER B N 1
ATOM 2019 C CA . SER B 1 97 ? 1.376 11.258 17.406 1 81 97 SER B CA 1
ATOM 2020 C C . SER B 1 97 ? -0.044 11.805 17.531 1 81 97 SER B C 1
ATOM 2022 O O . SER B 1 97 ? -0.874 11.586 16.641 1 81 97 SER B O 1
ATOM 2024 N N . SER B 1 98 ? -0.298 12.516 18.578 1 72.38 98 SER B N 1
ATOM 2025 C CA . SER B 1 98 ? -1.604 13.133 18.797 1 72.38 98 SER B CA 1
ATOM 2026 C C . SER B 1 98 ? -1.946 14.109 17.672 1 72.38 98 SER B C 1
ATOM 2028 O O . SER B 1 98 ? -3.098 14.188 17.234 1 72.38 98 SER B O 1
ATOM 2030 N N . ARG B 1 99 ? -0.929 14.805 17.281 1 73.88 99 ARG B N 1
ATOM 2031 C CA . ARG B 1 99 ? -1.146 15.742 16.188 1 73.88 99 ARG B CA 1
ATOM 2032 C C . ARG B 1 99 ? -1.588 15.016 14.922 1 73.88 99 ARG B C 1
ATOM 2034 O O . ARG B 1 99 ? -2.51 15.461 14.234 1 73.88 99 ARG B O 1
ATOM 2041 N N . SER B 1 100 ? -0.986 13.867 14.742 1 73.44 100 SER B N 1
ATOM 2042 C CA . SER B 1 100 ? -1.346 13.086 13.562 1 73.44 100 SER B CA 1
ATOM 2043 C C . SER B 1 100 ? -2.748 12.5 13.695 1 73.44 100 SER B C 1
ATOM 2045 O O . SER B 1 100 ? -3.479 12.398 12.703 1 73.44 100 SER B O 1
ATOM 2047 N N . PHE B 1 101 ? -3.072 12.211 14.898 1 76.69 101 PHE B N 1
ATOM 2048 C CA . PHE B 1 101 ? -4.383 11.617 15.141 1 76.69 101 PHE B CA 1
ATOM 2049 C C . PHE B 1 101 ? -5.492 12.547 14.672 1 76.69 101 PHE B C 1
ATOM 2051 O O . PHE B 1 101 ? -6.426 12.117 13.984 1 76.69 101 PHE B O 1
ATOM 2058 N N . TYR B 1 102 ? -5.258 13.836 14.82 1 77.75 102 TYR B N 1
ATOM 2059 C CA . TYR B 1 102 ? -6.305 14.805 14.516 1 77.75 102 TYR B CA 1
ATOM 2060 C C . TYR B 1 102 ? -6.191 15.305 13.078 1 77.75 102 TYR B C 1
ATOM 2062 O O . TYR B 1 102 ? -7.18 15.742 12.492 1 77.75 102 TYR B O 1
ATOM 2070 N N . HIS B 1 103 ? -4.988 15.148 12.531 1 79.56 103 HIS B N 1
ATOM 2071 C CA . HIS B 1 103 ? -4.77 15.781 11.234 1 79.56 103 HIS B CA 1
ATOM 2072 C C . HIS B 1 103 ? -4.785 14.758 10.109 1 79.56 103 HIS B C 1
ATOM 2074 O O . HIS B 1 103 ? -4.93 15.117 8.938 1 79.56 103 HIS B O 1
ATOM 2080 N N . VAL B 1 104 ? -4.73 13.547 10.422 1 84.62 104 VAL B N 1
ATOM 2081 C CA . VAL B 1 104 ? -4.625 12.5 9.414 1 84.62 104 VAL B CA 1
ATOM 2082 C C . VAL B 1 104 ? -5.855 12.531 8.508 1 84.62 104 VAL B C 1
ATOM 2084 O O . VAL B 1 104 ? -5.73 12.578 7.281 1 84.62 104 VAL B O 1
ATOM 2087 N N . PRO B 1 105 ? -7.102 12.688 9.102 1 87.56 105 PRO B N 1
ATOM 2088 C CA . PRO B 1 105 ? -8.273 12.68 8.219 1 87.56 105 PRO B CA 1
ATOM 2089 C C . PRO B 1 105 ? -8.422 13.977 7.43 1 87.56 105 PRO B C 1
ATOM 2091 O O . PRO B 1 105 ? -9.203 14.039 6.477 1 87.56 105 PRO B O 1
ATOM 2094 N N . LYS B 1 106 ? -7.602 14.969 7.766 1 86.38 106 LYS B N 1
ATOM 2095 C CA . LYS B 1 106 ? -7.707 16.266 7.105 1 86.38 106 LYS B CA 1
ATOM 2096 C C . LYS B 1 106 ? -6.742 16.359 5.926 1 86.38 106 LYS B C 1
ATOM 2098 O O . LYS B 1 106 ? -6.664 17.406 5.266 1 86.38 106 LYS B O 1
ATOM 2103 N N . SER B 1 107 ? -6.125 15.352 5.621 1 87 107 SER B N 1
ATOM 2104 C CA . SER B 1 107 ? -5.164 15.406 4.523 1 87 107 SER B CA 1
ATOM 2105 C C . SER B 1 107 ? -5.797 14.961 3.211 1 87 107 SER B C 1
ATOM 2107 O O . SER B 1 107 ? -6.656 14.078 3.197 1 87 107 SER B O 1
ATOM 2109 N N . LEU B 1 108 ? -5.355 15.602 2.172 1 90.19 108 LEU B N 1
ATOM 2110 C CA . LEU B 1 108 ? -5.797 15.188 0.843 1 90.19 108 LEU B CA 1
ATOM 2111 C C . LEU B 1 108 ? -5.387 13.75 0.557 1 90.19 108 LEU B C 1
ATOM 2113 O O . LEU B 1 108 ? -6.125 13.008 -0.099 1 90.19 108 LEU B O 1
ATOM 2117 N N . PHE B 1 109 ? -4.223 13.367 0.99 1 91.75 109 PHE B N 1
ATOM 2118 C CA . PHE B 1 109 ? -3.768 11.992 0.83 1 91.75 109 PHE B CA 1
ATOM 2119 C C . PHE B 1 109 ? -4.789 11.008 1.395 1 91.75 109 PHE B C 1
ATOM 2121 O O . PHE B 1 109 ? -5.078 9.984 0.779 1 91.75 109 PHE B O 1
ATOM 2128 N N . PHE B 1 110 ? -5.301 11.336 2.535 1 93.56 110 PHE B N 1
ATOM 2129 C CA . PHE B 1 110 ? -6.27 10.477 3.205 1 93.56 110 PHE B CA 1
ATOM 2130 C C . PHE B 1 110 ? -7.469 10.203 2.305 1 93.56 110 PHE B C 1
ATOM 2132 O O . PHE B 1 110 ? -7.848 9.055 2.092 1 93.56 110 PHE B O 1
ATOM 2139 N N . VAL B 1 111 ? -8.039 11.219 1.725 1 94.25 111 VAL B N 1
ATOM 2140 C CA . VAL B 1 111 ? -9.25 11.094 0.911 1 94.25 111 VAL B CA 1
ATOM 2141 C C . VAL B 1 111 ? -8.922 10.336 -0.373 1 94.25 111 VAL B C 1
ATOM 2143 O O . VAL B 1 111 ? -9.648 9.414 -0.754 1 94.25 111 VAL B O 1
ATOM 2146 N N . LEU B 1 112 ? -7.844 10.664 -0.998 1 94.75 112 LEU B N 1
ATOM 2147 C CA . LEU B 1 112 ? -7.457 10.008 -2.24 1 94.75 112 LEU B CA 1
ATOM 2148 C C . LEU B 1 112 ? -7.168 8.531 -2.008 1 94.75 112 LEU B C 1
ATOM 2150 O O . LEU B 1 112 ? -7.613 7.68 -2.783 1 94.75 112 LEU B O 1
ATOM 2154 N N . TYR B 1 113 ? -6.422 8.32 -0.957 1 96.19 113 TYR B N 1
ATOM 2155 C CA . TYR B 1 113 ? -6.027 6.953 -0.64 1 96.19 113 TYR B CA 1
ATOM 2156 C C . TYR B 1 113 ? -7.25 6.078 -0.382 1 96.19 113 TYR B C 1
ATOM 2158 O O . TYR B 1 113 ? -7.359 4.98 -0.931 1 96.19 113 TYR B O 1
ATOM 2166 N N . HIS B 1 114 ? -8.172 6.547 0.415 1 97.25 114 HIS B N 1
ATOM 2167 C CA . HIS B 1 114 ? -9.336 5.738 0.759 1 97.25 114 HIS B CA 1
ATOM 2168 C C . HIS B 1 114 ? -10.273 5.582 -0.435 1 97.25 114 HIS B C 1
ATOM 2170 O O . HIS B 1 114 ? -10.852 4.516 -0.637 1 97.25 114 HIS B O 1
ATOM 2176 N N . LEU B 1 115 ? -10.352 6.602 -1.213 1 97.19 115 LEU B N 1
ATOM 2177 C CA . LEU B 1 115 ? -11.195 6.531 -2.4 1 97.19 115 LEU B CA 1
ATOM 2178 C C . LEU B 1 115 ? -10.648 5.523 -3.402 1 97.19 115 LEU B C 1
ATOM 2180 O O . LEU B 1 115 ? -11.391 4.688 -3.924 1 97.19 115 LEU B O 1
ATOM 2184 N N . ILE B 1 116 ? -9.383 5.605 -3.688 1 97.56 116 ILE B N 1
ATOM 2185 C CA . ILE B 1 116 ? -8.742 4.707 -4.641 1 97.56 116 ILE B CA 1
ATOM 2186 C C . ILE B 1 116 ? -8.789 3.275 -4.109 1 97.56 116 ILE B C 1
ATOM 2188 O O . ILE B 1 116 ? -9.078 2.338 -4.855 1 97.56 116 ILE B O 1
ATOM 2192 N N . SER B 1 117 ? -8.492 3.145 -2.803 1 98.06 117 SER B N 1
ATOM 2193 C CA . SER B 1 117 ? -8.57 1.822 -2.191 1 98.06 117 SER B CA 1
ATOM 2194 C C . SER B 1 117 ? -9.969 1.229 -2.33 1 98.06 117 SER B C 1
ATOM 2196 O O . SER B 1 117 ? -10.117 0.04 -2.623 1 98.06 117 SER B O 1
ATOM 2198 N N . ALA B 1 118 ? -11.016 2.051 -2.16 1 98.38 118 ALA B N 1
ATOM 2199 C CA . ALA B 1 118 ? -12.398 1.59 -2.297 1 98.38 118 ALA B CA 1
ATOM 2200 C C . ALA B 1 118 ? -12.664 1.07 -3.707 1 98.38 118 ALA B C 1
ATOM 2202 O O . ALA B 1 118 ? -13.258 0.001 -3.879 1 98.38 118 ALA B O 1
ATOM 2203 N N . SER B 1 119 ? -12.203 1.803 -4.625 1 98.38 119 SER B N 1
ATOM 2204 C CA . SER B 1 119 ? -12.422 1.442 -6.023 1 98.38 119 SER B CA 1
ATOM 2205 C C . SER B 1 119 ? -11.703 0.143 -6.375 1 98.38 119 SER B C 1
ATOM 2207 O O . SER B 1 119 ? -12.266 -0.721 -7.047 1 98.38 119 SER B O 1
ATOM 2209 N N . LEU B 1 120 ? -10.477 0.015 -5.918 1 97.69 120 LEU B N 1
ATOM 2210 C CA . LEU B 1 120 ? -9.703 -1.185 -6.203 1 97.69 120 LEU B CA 1
ATOM 2211 C C . LEU B 1 120 ? -10.328 -2.41 -5.551 1 97.69 120 LEU B C 1
ATOM 2213 O O . LEU B 1 120 ? -10.492 -3.447 -6.199 1 97.69 120 LEU B O 1
ATOM 2217 N N . TYR B 1 121 ? -10.695 -2.291 -4.305 1 98.06 121 TYR B N 1
ATOM 2218 C CA . TYR B 1 121 ? -11.328 -3.389 -3.582 1 98.06 121 TYR B CA 1
ATOM 2219 C C . TYR B 1 121 ? -12.641 -3.787 -4.238 1 98.06 121 TYR B C 1
ATOM 2221 O O . TYR B 1 121 ? -12.961 -4.977 -4.34 1 98.06 121 TYR B O 1
ATOM 2229 N N . LEU B 1 122 ? -13.422 -2.826 -4.652 1 97.94 122 LEU B N 1
ATOM 2230 C CA . LEU B 1 122 ? -14.719 -3.104 -5.262 1 97.94 122 LEU B CA 1
ATOM 2231 C C . LEU B 1 122 ? -14.547 -3.873 -6.57 1 97.94 122 LEU B C 1
ATOM 2233 O O . LEU B 1 122 ? -15.18 -4.91 -6.77 1 97.94 122 LEU B O 1
ATOM 2237 N N . SER B 1 123 ? -13.703 -3.307 -7.418 1 97 123 SER B N 1
ATOM 2238 C CA . SER B 1 123 ? -13.477 -3.928 -8.719 1 97 123 SER B CA 1
ATOM 2239 C C . SER B 1 123 ? -12.93 -5.344 -8.57 1 97 123 SER B C 1
ATOM 2241 O O . SER B 1 123 ? -13.438 -6.281 -9.195 1 97 123 SER B O 1
ATOM 2243 N N . SER B 1 124 ? -11.93 -5.465 -7.711 1 96.12 124 SER B N 1
ATOM 2244 C CA . SER B 1 124 ? -11.32 -6.781 -7.551 1 96.12 124 SER B CA 1
ATOM 2245 C C . SER B 1 124 ? -12.25 -7.742 -6.824 1 96.12 124 SER B C 1
ATOM 2247 O O . SER B 1 124 ? -12.352 -8.914 -7.188 1 96.12 124 SER B O 1
ATOM 2249 N N . GLY B 1 125 ? -12.938 -7.27 -5.785 1 96.56 125 GLY B N 1
ATOM 2250 C CA . GLY B 1 125 ? -13.898 -8.102 -5.078 1 96.56 125 GLY B CA 1
ATOM 2251 C C . GLY B 1 125 ? -14.992 -8.641 -5.977 1 96.56 125 GLY B C 1
ATOM 2252 O O . GLY B 1 125 ? -15.297 -9.836 -5.938 1 96.56 125 GLY B O 1
ATOM 2253 N N . LEU B 1 126 ? -15.523 -7.797 -6.793 1 96.81 126 LEU B N 1
ATOM 2254 C CA . LEU B 1 126 ? -16.562 -8.203 -7.734 1 96.81 126 LEU B CA 1
ATOM 2255 C C . LEU B 1 126 ? -16.016 -9.242 -8.711 1 96.81 126 LEU B C 1
ATOM 2257 O O . LEU B 1 126 ? -16.672 -10.25 -8.984 1 96.81 126 LEU B O 1
ATOM 2261 N N . SER B 1 127 ? -14.867 -9 -9.242 1 95 127 SER B N 1
ATOM 2262 C CA . SER B 1 127 ? -14.266 -9.922 -10.203 1 95 127 SER B CA 1
ATOM 2263 C C . SER B 1 127 ? -14.07 -11.305 -9.594 1 95 127 SER B C 1
ATOM 2265 O O . SER B 1 127 ? -14.312 -12.32 -10.258 1 95 127 SER B O 1
ATOM 2267 N N . VAL B 1 128 ? -13.648 -11.352 -8.344 1 93.31 128 VAL B N 1
ATOM 2268 C CA . VAL B 1 128 ? -13.383 -12.625 -7.691 1 93.31 128 VAL B CA 1
ATOM 2269 C C . VAL B 1 128 ? -14.703 -13.336 -7.402 1 93.31 128 VAL B C 1
ATOM 2271 O O . VAL B 1 128 ? -14.789 -14.562 -7.52 1 93.31 128 VAL B O 1
ATOM 2274 N N . VAL B 1 129 ? -15.75 -12.594 -7.039 1 94.25 129 VAL B N 1
ATOM 2275 C CA . VAL B 1 129 ? -17.062 -13.195 -6.816 1 94.25 129 VAL B CA 1
ATOM 2276 C C . VAL B 1 129 ? -17.578 -13.805 -8.117 1 94.25 129 VAL B C 1
ATOM 2278 O O . VAL B 1 129 ? -18.078 -14.93 -8.125 1 94.25 129 VAL B O 1
ATOM 2281 N N . ILE B 1 130 ? -17.453 -13.039 -9.211 1 94.12 130 ILE B N 1
ATOM 2282 C CA . ILE B 1 130 ? -17.906 -13.523 -10.516 1 94.12 130 ILE B CA 1
ATOM 2283 C C . ILE B 1 130 ? -17.125 -14.781 -10.891 1 94.12 130 ILE B C 1
ATOM 2285 O O . ILE B 1 130 ? -17.703 -15.758 -11.367 1 94.12 130 ILE B O 1
ATOM 2289 N N . LEU B 1 131 ? -15.852 -14.742 -10.633 1 87.69 131 LEU B N 1
ATOM 2290 C CA . LEU B 1 131 ? -15.023 -15.914 -10.883 1 87.69 131 LEU B CA 1
ATOM 2291 C C . LEU B 1 131 ? -15.508 -17.109 -10.078 1 87.69 131 LEU B C 1
ATOM 2293 O O . LEU B 1 131 ? -15.555 -18.234 -10.594 1 87.69 131 LEU B O 1
ATOM 2297 N N . GLY B 1 132 ? -15.82 -16.875 -8.812 1 85.94 132 GLY B N 1
ATOM 2298 C CA . GLY B 1 132 ? -16.344 -17.938 -7.977 1 85.94 132 GLY B CA 1
ATOM 2299 C C . GLY B 1 132 ? -17.625 -18.562 -8.516 1 85.94 132 GLY B C 1
ATOM 2300 O O . GLY B 1 132 ? -17.781 -19.781 -8.492 1 85.94 132 GLY B O 1
ATOM 2301 N N . TYR B 1 133 ? -18.438 -17.672 -9.031 1 88.88 133 TYR B N 1
ATOM 2302 C CA . TYR B 1 133 ? -19.688 -18.156 -9.625 1 88.88 133 TYR B CA 1
ATOM 2303 C C . TYR B 1 133 ? -19.422 -18.969 -10.883 1 88.88 133 TYR B C 1
ATOM 2305 O O . TYR B 1 133 ? -20.047 -20 -11.109 1 88.88 133 TYR B O 1
ATOM 2313 N N . GLN B 1 134 ? -18.484 -18.578 -11.672 1 87.31 134 GLN B N 1
ATOM 2314 C CA . GLN B 1 134 ? -18.125 -19.266 -12.906 1 87.31 134 GLN B CA 1
ATOM 2315 C C . GLN B 1 134 ? -17.469 -20.609 -12.617 1 87.31 134 GLN B C 1
ATOM 2317 O O . GLN B 1 134 ? -17.562 -21.547 -13.414 1 87.31 134 GLN B O 1
ATOM 2322 N N . ARG B 1 135 ? -16.781 -20.594 -11.461 1 81.56 135 ARG B N 1
ATOM 2323 C CA . ARG B 1 135 ? -16.109 -21.828 -11.062 1 81.56 135 ARG B CA 1
ATOM 2324 C C . ARG B 1 135 ? -17.031 -22.703 -10.203 1 81.56 135 ARG B C 1
ATOM 2326 O O . ARG B 1 135 ? -16.609 -23.188 -9.148 1 81.56 135 ARG B O 1
ATOM 2333 N N . ARG B 1 136 ? -18.25 -22.766 -10.625 1 81.62 136 ARG B N 1
ATOM 2334 C CA . ARG B 1 136 ? -19.25 -23.656 -10.016 1 81.62 136 ARG B CA 1
ATOM 2335 C C . ARG B 1 136 ? -19.469 -23.297 -8.547 1 81.62 136 ARG B C 1
ATOM 2337 O O . ARG B 1 136 ? -19.422 -24.156 -7.676 1 81.62 136 ARG B O 1
ATOM 2344 N N . TYR B 1 137 ? -19.484 -22.031 -8.336 1 78.12 137 TYR B N 1
ATOM 2345 C CA . TYR B 1 137 ? -19.875 -21.5 -7.027 1 78.12 137 TYR B CA 1
ATOM 2346 C C . TYR B 1 137 ? -18.859 -21.891 -5.961 1 78.12 137 TYR B C 1
ATOM 2348 O O . TYR B 1 137 ? -19.219 -22.344 -4.875 1 78.12 137 TYR B O 1
ATOM 2356 N N . GLU B 1 138 ? -17.641 -21.828 -6.34 1 83 138 GLU B N 1
ATOM 2357 C CA . GLU B 1 138 ? -16.578 -22.094 -5.363 1 83 138 GLU B CA 1
ATOM 2358 C C . GLU B 1 138 ? -16.656 -21.109 -4.195 1 83 138 GLU B C 1
ATOM 2360 O O . GLU B 1 138 ? -16.406 -19.906 -4.367 1 83 138 GLU B O 1
ATOM 2365 N N . LYS B 1 139 ? -16.875 -21.625 -3.008 1 87.75 139 LYS B N 1
ATOM 2366 C CA . LYS B 1 139 ? -17.188 -20.844 -1.813 1 87.75 139 LYS B CA 1
ATOM 2367 C C . LYS B 1 139 ? -15.992 -19.969 -1.411 1 87.75 139 LYS B C 1
ATOM 2369 O O . LYS B 1 139 ? -16.172 -18.859 -0.91 1 87.75 139 LYS B O 1
ATOM 2374 N N . TYR B 1 140 ? -14.789 -20.469 -1.579 1 85.38 140 TYR B N 1
ATOM 2375 C CA . TYR B 1 140 ? -13.609 -19.719 -1.169 1 85.38 140 TYR B CA 1
ATOM 2376 C C . TYR B 1 140 ? -13.469 -18.438 -1.969 1 85.38 140 TYR B C 1
ATOM 2378 O O . TYR B 1 140 ? -13.211 -17.375 -1.402 1 85.38 140 TYR B O 1
ATOM 2386 N N . TYR B 1 141 ? -13.742 -18.484 -3.234 1 87.81 141 TYR B N 1
ATOM 2387 C CA . TYR B 1 141 ? -13.68 -17.312 -4.094 1 87.81 141 TYR B CA 1
ATOM 2388 C C . TYR B 1 141 ? -14.789 -16.328 -3.76 1 87.81 141 TYR B C 1
ATOM 2390 O O . TYR B 1 141 ? -14.547 -15.117 -3.658 1 87.81 141 TYR B O 1
ATOM 2398 N N . ILE B 1 142 ? -15.906 -16.859 -3.6 1 93.62 142 ILE B N 1
ATOM 2399 C CA . ILE B 1 142 ? -17.062 -16.016 -3.312 1 93.62 142 ILE B CA 1
ATOM 2400 C C . ILE B 1 142 ? -16.859 -15.312 -1.97 1 93.62 142 ILE B C 1
ATOM 2402 O O . ILE B 1 142 ? -17.094 -14.109 -1.85 1 93.62 142 ILE B O 1
ATOM 2406 N N . THR B 1 143 ? -16.375 -16.062 -0.975 1 95.06 143 THR B N 1
ATOM 2407 C CA . THR B 1 143 ? -16.141 -15.492 0.347 1 95.06 143 THR B CA 1
ATOM 2408 C C . THR B 1 143 ? -15.055 -14.422 0.291 1 95.06 143 THR B C 1
ATOM 2410 O O . THR B 1 143 ? -15.227 -13.328 0.83 1 95.06 143 THR B O 1
ATOM 2413 N N . ALA B 1 144 ? -13.977 -14.734 -0.356 1 94.31 144 ALA B N 1
ATOM 2414 C CA . ALA B 1 144 ? -12.891 -13.773 -0.485 1 94.31 144 ALA B CA 1
ATOM 2415 C C . ALA B 1 144 ? -13.359 -12.508 -1.202 1 94.31 144 ALA B C 1
ATOM 2417 O O . ALA B 1 144 ? -13.055 -11.391 -0.767 1 94.31 144 ALA B O 1
ATOM 2418 N N . GLY B 1 145 ? -14.078 -12.703 -2.316 1 96.44 145 GLY B N 1
ATOM 2419 C CA . GLY B 1 145 ? -14.617 -11.555 -3.035 1 96.44 145 GLY B CA 1
ATOM 2420 C C . GLY B 1 145 ? -15.57 -10.719 -2.199 1 96.44 145 GLY B C 1
ATOM 2421 O O . GLY B 1 145 ? -15.523 -9.484 -2.248 1 96.44 145 GLY B O 1
ATOM 2422 N N . ALA B 1 146 ? -16.391 -11.391 -1.467 1 97.44 146 ALA B N 1
ATOM 2423 C CA . ALA B 1 146 ? -17.328 -10.695 -0.587 1 97.44 146 ALA B CA 1
ATOM 2424 C C . ALA B 1 146 ? -16.594 -9.867 0.458 1 97.44 146 ALA B C 1
ATOM 2426 O O . ALA B 1 146 ? -16.984 -8.742 0.758 1 97.44 146 ALA B O 1
ATOM 2427 N N . LEU B 1 147 ? -15.578 -10.398 1.011 1 98 147 LEU B N 1
ATOM 2428 C CA . LEU B 1 147 ? -14.773 -9.656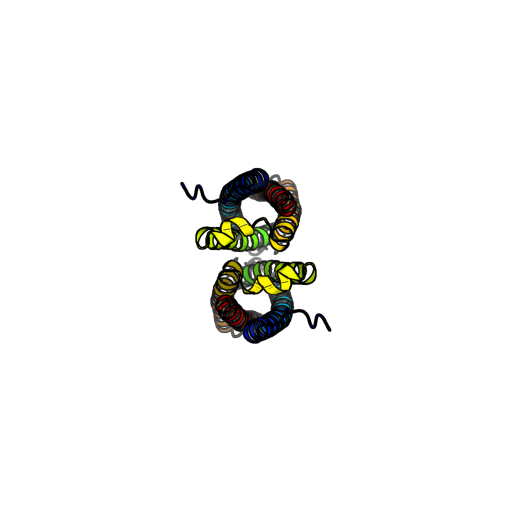 1.969 1 98 147 LEU B CA 1
ATOM 2429 C C . LEU B 1 147 ? -14.164 -8.422 1.318 1 98 147 LEU B C 1
ATOM 2431 O O . LEU B 1 147 ? -14.078 -7.359 1.944 1 98 147 LEU B O 1
ATOM 2435 N N . GLY B 1 148 ? -13.734 -8.562 0.091 1 97.81 148 GLY B N 1
ATOM 2436 C CA . GLY B 1 148 ? -13.25 -7.41 -0.655 1 97.81 148 GLY B CA 1
ATOM 2437 C C . GLY B 1 148 ? -14.289 -6.316 -0.795 1 97.81 148 GLY B C 1
ATOM 2438 O O . GLY B 1 148 ? -13.984 -5.137 -0.6 1 97.81 148 GLY B O 1
ATOM 2439 N N . ILE B 1 149 ? -15.484 -6.738 -1.043 1 98.12 149 ILE B N 1
ATOM 2440 C CA . ILE B 1 149 ? -16.578 -5.781 -1.213 1 98.12 149 ILE B CA 1
ATOM 2441 C C . ILE B 1 149 ? -16.875 -5.102 0.122 1 98.12 149 ILE B C 1
ATOM 2443 O O . ILE B 1 149 ? -17.094 -3.889 0.174 1 98.12 149 ILE B O 1
ATOM 2447 N N . VAL B 1 150 ? -16.859 -5.836 1.156 1 98.12 150 VAL B N 1
ATOM 2448 C CA . VAL B 1 150 ? -17.094 -5.27 2.482 1 98.12 150 VAL B CA 1
ATOM 2449 C C . VAL B 1 150 ? -16 -4.242 2.797 1 98.12 150 VAL B C 1
ATOM 2451 O O . VAL B 1 150 ? -16.297 -3.15 3.287 1 98.12 150 VAL B O 1
ATOM 2454 N N . ASN B 1 151 ? -14.773 -4.602 2.553 1 98.44 151 ASN B N 1
ATOM 2455 C CA . ASN B 1 151 ? -13.688 -3.641 2.74 1 98.44 151 ASN B CA 1
ATOM 2456 C C . ASN B 1 151 ? -13.914 -2.373 1.921 1 98.44 151 ASN B C 1
ATOM 2458 O O . ASN B 1 151 ? -13.633 -1.268 2.389 1 98.44 151 ASN B O 1
ATOM 2462 N N . SER B 1 152 ? -14.398 -2.574 0.723 1 98.5 152 SER B N 1
ATOM 2463 C CA . SER B 1 152 ? -14.68 -1.42 -0.124 1 98.5 152 SER B CA 1
ATOM 2464 C C . SER B 1 152 ? -15.68 -0.476 0.538 1 98.5 152 SER B C 1
ATOM 2466 O O . SER B 1 152 ? -15.477 0.741 0.544 1 98.5 152 SER B O 1
ATOM 2468 N N . ILE B 1 153 ? -16.688 -1.034 1.077 1 98.06 153 ILE B N 1
ATOM 2469 C CA . ILE B 1 153 ? -17.703 -0.242 1.751 1 98.06 153 ILE B CA 1
ATOM 2470 C C . ILE B 1 153 ? -17.094 0.518 2.92 1 98.06 153 ILE B C 1
ATOM 2472 O O . ILE B 1 153 ? -17.375 1.697 3.129 1 98.06 153 ILE B O 1
ATOM 2476 N N . LEU B 1 154 ? -16.25 -0.116 3.615 1 98.06 154 LEU B N 1
ATOM 2477 C CA . LEU B 1 154 ? -15.578 0.53 4.746 1 98.06 154 LEU B CA 1
ATOM 2478 C C . LEU B 1 154 ? -14.648 1.64 4.266 1 98.06 154 LEU B C 1
ATOM 2480 O O . LEU B 1 154 ? -14.547 2.688 4.91 1 98.06 154 LEU B O 1
ATOM 2484 N N . TYR B 1 155 ? -13.969 1.453 3.195 1 98.44 155 TYR B N 1
ATOM 2485 C CA . TYR B 1 155 ? -13.117 2.494 2.639 1 98.44 155 TYR B CA 1
ATOM 2486 C C . TYR B 1 155 ? -13.945 3.684 2.164 1 98.44 155 TYR B C 1
ATOM 2488 O O . TYR B 1 155 ? -13.5 4.832 2.262 1 98.44 155 TYR B O 1
ATOM 2496 N N . ILE B 1 156 ? -15.125 3.4 1.628 1 97.94 156 ILE B N 1
ATOM 2497 C CA . ILE B 1 156 ? -16.016 4.488 1.243 1 97.94 156 ILE B CA 1
ATOM 2498 C C . ILE B 1 156 ? -16.438 5.277 2.482 1 97.94 156 ILE B C 1
ATOM 2500 O O . ILE B 1 156 ? -16.438 6.512 2.471 1 97.94 156 ILE B O 1
ATOM 2504 N N . PHE B 1 157 ? -16.75 4.527 3.477 1 97.44 157 PHE B N 1
ATOM 2505 C CA . PHE B 1 157 ? -17.094 5.168 4.742 1 97.44 157 PHE B CA 1
ATOM 2506 C C . PHE B 1 157 ? -15.945 6.062 5.215 1 97.44 157 PHE B C 1
ATOM 2508 O O . PHE B 1 157 ? -16.172 7.211 5.598 1 97.44 157 PHE B O 1
ATOM 2515 N N . SER B 1 158 ? -14.773 5.59 5.223 1 96.69 158 SER B N 1
ATOM 2516 C CA . SER B 1 158 ? -13.602 6.355 5.637 1 96.69 158 SER B CA 1
ATOM 2517 C C . SER B 1 158 ? -13.375 7.559 4.723 1 96.69 158 SER B C 1
ATOM 2519 O O . SER B 1 158 ? -12.93 8.617 5.176 1 96.69 158 SER B O 1
ATOM 2521 N N . THR B 1 159 ? -13.633 7.418 3.465 1 96.5 159 THR B N 1
ATOM 2522 C CA . THR B 1 159 ? -13.547 8.539 2.535 1 96.5 159 THR B CA 1
ATOM 2523 C C . THR B 1 159 ? -14.484 9.672 2.957 1 96.5 159 THR B C 1
ATOM 2525 O O . THR B 1 159 ? -14.102 10.836 2.945 1 96.5 159 THR B O 1
ATOM 2528 N N . CYS B 1 160 ? -15.656 9.281 3.348 1 96.12 160 CYS B N 1
ATOM 2529 C CA . CYS B 1 160 ? -16.641 10.266 3.783 1 96.12 160 CYS B CA 1
ATOM 2530 C C . CYS B 1 160 ? -16.172 10.992 5.039 1 96.12 160 CYS B C 1
ATOM 2532 O O . CYS B 1 160 ? -16.375 12.195 5.188 1 96.12 160 CYS B O 1
ATOM 2534 N N . LEU B 1 161 ? -15.57 10.242 5.887 1 95 161 LEU B N 1
ATOM 2535 C CA . LEU B 1 161 ? -15 10.867 7.074 1 95 161 LEU B CA 1
ATOM 2536 C C . LEU B 1 161 ? -13.938 11.898 6.691 1 95 161 LEU B C 1
ATOM 2538 O O . LEU B 1 161 ? -13.898 12.992 7.258 1 95 161 LEU B O 1
ATOM 2542 N N . GLY B 1 162 ? -13.125 11.578 5.805 1 94 162 GLY B N 1
ATOM 2543 C CA . GLY B 1 162 ? -12.094 12.492 5.348 1 94 162 GLY B CA 1
ATOM 2544 C C . GLY B 1 162 ? -12.656 13.742 4.684 1 94 162 GLY B C 1
ATOM 2545 O O . GLY B 1 162 ? -12.156 14.844 4.902 1 94 162 GLY B O 1
ATOM 2546 N N . LEU B 1 163 ? -13.664 13.547 3.885 1 94.19 163 LEU B N 1
ATOM 2547 C CA . LEU B 1 163 ? -14.289 14.68 3.221 1 94.19 163 LEU B CA 1
ATOM 2548 C C . LEU B 1 163 ? -14.93 15.625 4.238 1 94.19 163 LEU B C 1
ATOM 2550 O O . LEU B 1 163 ? -14.852 16.844 4.09 1 94.19 163 LEU B O 1
ATOM 2554 N N . ARG B 1 164 ? -15.477 15.062 5.242 1 93.31 164 ARG B N 1
ATOM 2555 C CA . ARG B 1 164 ? -16.047 15.867 6.316 1 93.31 164 ARG B CA 1
ATOM 2556 C C . ARG B 1 164 ? -14.953 16.609 7.086 1 93.31 164 ARG B C 1
ATOM 2558 O O . ARG B 1 164 ? -15.117 17.781 7.441 1 93.31 164 ARG B O 1
ATOM 2565 N N . ALA B 1 165 ? -13.891 15.938 7.352 1 91.38 165 ALA B N 1
ATOM 2566 C CA . ALA B 1 165 ? -12.781 16.547 8.078 1 91.38 165 ALA B CA 1
ATOM 2567 C C . ALA B 1 165 ? -12.172 17.688 7.281 1 91.38 165 ALA B C 1
ATOM 2569 O O . ALA B 1 165 ? -11.82 18.734 7.848 1 91.38 165 ALA B O 1
ATOM 2570 N N . LEU B 1 166 ? -12.07 17.562 6.008 1 87.69 166 LEU B N 1
ATOM 2571 C CA . LEU B 1 166 ? -11.523 18.594 5.133 1 87.69 166 LEU B CA 1
ATOM 2572 C C . LEU B 1 166 ? -12.438 19.812 5.098 1 87.69 166 LEU B C 1
ATOM 2574 O O . LEU B 1 166 ? -11.977 20.938 4.914 1 87.69 166 LEU B O 1
ATOM 2578 N N . SER B 1 167 ? -13.648 19.578 5.293 1 86.75 167 SER B N 1
ATOM 2579 C CA . SER B 1 167 ? -14.625 20.672 5.254 1 86.75 167 SER B CA 1
ATOM 2580 C C . SER B 1 167 ? -14.617 21.469 6.555 1 86.75 167 SER B C 1
ATOM 2582 O O . SER B 1 167 ? -15.031 22.625 6.578 1 86.75 167 SER B O 1
ATOM 2584 N N . LEU B 1 168 ? -14 20.797 7.594 1 79.31 168 LEU B N 1
ATOM 2585 C CA . LEU B 1 168 ? -13.914 21.469 8.883 1 79.31 168 LEU B CA 1
ATOM 2586 C C . LEU B 1 168 ? -12.703 22.406 8.93 1 79.31 168 LEU B C 1
ATOM 2588 O O . LEU B 1 168 ? -11.641 22.078 8.383 1 79.31 168 LEU B O 1
ATOM 2592 N N . LYS B 1 169 ? -12.734 23.734 9.062 1 62.34 169 LYS B N 1
ATOM 2593 C CA . LYS B 1 169 ? -11.734 24.797 9.133 1 62.34 169 LYS B CA 1
ATOM 2594 C C . LYS B 1 169 ? -10.836 24.625 10.352 1 62.34 169 LYS B C 1
ATOM 2596 O O . LYS B 1 169 ? -11.289 24.203 11.422 1 62.34 169 LYS B O 1
#

pLDDT: mean 80.79, std 20.97, range [28.73, 98.5]

Nearest PDB structures (foldseek):
  7ykd-assembly1_A  TM=3.475E-01  e=6.090E-01  Homo sapiens
  8dwg-assembly1_R  TM=3.126E-01  e=4.779E-01  Homo sapiens
  8sg1-assembly1_R  TM=3.193E-01  e=8.549E-01  Homo sapiens
  7vv4-assembly1_R  TM=2.658E-01  e=7.392E-01  Homo sapiens
  7zgk-assembly1_C  TM=2.436E-01  e=7.566E+00  Trypanosoma brucei gambiense

Foldseek 3Di:
DPCPDPPPVPVLVVVLQVLLLVLLVLLLVLLVVLLVLLVVLLVLLVVVLVVLVVVVVPDDDDDPPSCCVVDLSVLLNVLSVVSNVVSVVLNVVVVVDVVSSRCVLQDPCQLVVLQVSLVSLLVSLVRQLVVCVVVVNPPSSNVSSVSSNVSSVSSVVSNVSSVVNNVRD/DPCPDPPPVPVLVVVLQVLLLVLLVLLLVLLVVLLVLLVVLLVLLVVVLVVLVVVQVPDDDDPPPSCCPVDLSVLLNVLSVVSNVVSVVLNVVCVVDVVSSRCVLQDPCQLVVLQVSLVSLLVSLVRQLVVCVVVVNPPSSNVSSVSSNVSSVSSVVSNVSSVVNNVRD

Organism: Araneus ventricosus (NCBI:txid182803)

Solvent-accessible surface area (backbone atoms only — not comparable to full-atom values): 16432 Å² total; per-residue (Å²): 134,80,80,76,75,74,81,65,73,51,66,65,60,52,50,49,48,51,50,40,48,51,44,36,51,53,42,53,55,51,44,51,51,45,33,52,53,24,50,50,39,38,53,49,52,52,49,51,46,50,46,41,46,46,51,29,61,68,50,91,68,24,58,62,28,30,51,57,39,92,34,50,58,44,51,39,37,30,50,28,51,24,51,25,52,54,47,47,42,49,50,50,29,22,72,76,28,70,69,39,36,59,42,48,43,47,34,62,42,44,29,52,51,26,46,52,49,16,52,51,28,36,55,30,10,49,49,19,29,52,47,10,53,73,57,74,56,33,61,69,37,32,50,42,10,49,49,28,37,52,46,14,54,52,24,47,52,48,22,51,46,15,54,53,39,55,70,53,127,134,80,81,76,73,75,80,63,76,50,66,65,61,52,50,48,49,52,50,40,49,52,45,37,51,53,41,53,55,50,45,51,50,46,33,52,53,23,51,50,38,38,51,51,53,53,48,51,45,52,46,41,44,46,53,31,61,69,51,94,66,23,59,61,26,29,52,57,40,91,35,49,59,43,51,37,36,29,50,29,51,23,50,26,54,52,47,46,42,48,51,51,31,22,72,75,28,68,68,38,36,60,42,48,44,47,33,62,44,43,30,52,49,25,46,53,49,17,52,51,28,35,55,29,10,50,48,19,28,52,48,11,51,74,57,74,57,34,60,69,37,33,50,42,10,48,48,26,37,52,46,14,52,51,23,47,51,47,22,52,47,15,54,52,40,54,72,53,127

Secondary structure (DSSP, 8-state):
----------HHHHHHHHHHHHHHHHHHHHHHHHHHHHHHHHHHHHHHHHHHHHHHHHSSSS----B--TTHHHHHHHHHHHHHHHHHHHHHHHHH-HHHHHHGGGSHHHHHHHHHHHHHHHHHHHHHHHHHHHTTS-HHHHHHHHHHHHHHHHHHHHHHHHHHHHH--/----------HHHHHHHHHHHHHHHHHHHHHHHHHHHHHHHHHHHHHHHHHHHHHHHHSS-S----B--TTHHHHHHHHHHHHHHHHHHHHHHHHH-HHHHHHGGGSHHHHHHHHHHHHHHHHHHHHHHHHHHHTTS-HHHHHHHHHHHHHHHHHHHHHHHHHHHHH--

Sequence (338 aa):
MDVKNQYQDNPEESEEDVSTDLISQAYASSALELVVLGAITIGLVADMGSYQAQAVLAENEFTVAAFISFGESTALMMIAYGCLITTFLLLVSSILSSRSFYHVPKSLFFVLYHLISASLYLSSGLSVVILGYQRRYEKYYITAGALGIVNSILYIFSTCLGLRALSLKMDVKNQYQDNPEESEEDVSTDLISQAYASSALELVVLGAITIGLVADMGSYQAQAVLAENEFTVAAFISFGESTALMMIAYGCLITTFLLLVSSILSSRSFYHVPKSLFFVLYHLISASLYLSSGLSVVILGYQRRYEKYYITAGALGIVNSILYIFSTCLGLRALSLK